Protein 6M9M (pdb70)

CATH classification: 1.10.1240.70 (+1 more: 1.25.40.290)

InterPro domains:
  IPR014825 DNA alkylation repair enzyme [PF08713] (32-184)
  IPR016024 Armadillo-type fold [SSF48371] (29-206)

Organism: Streptococcus mutans (NCBI:txid1309)

Radius of gyration: 18.16 Å; Cα contacts (8 Å, |Δi|>4): 298; chains: 1; bounding box: 57×32×31 Å

Secondary structure (DSSP, 8-state):
-HHHHHHHHHHHHTT--S-SHHHHHHHHHHHHTS-HHHHHHHHHHHHT-S-HHHHHHHHHHHHHHTTSHHHHHHHHHTGGG-S-HHHHHHHHHHHHHHHHHH-TTTTHHHHHHHHT-SSHHHHHHHHHHT-SGGGSTTTTT-HHHHHHHHHTTTT-S-HHHHHHHHHHHHHHHHH-HHHHHHHHHT----SHHHHHHHHHHTTT---

Sequence (207 aa):
SMKQYVARLEKDFSLIEHGFKEEEQRALTDYKSNDGEYIKKLAFLAYQSDVYQVRMYAVFLFGYLSKDKEIILIFMRDEVSKDNNWRVQEVLAKAFDEFCKKIGYKKALPIIDEWLKKSSNLHTRRAATTEGLLRIWTNRPYFKENPNEAIRRIADLKEDVSEYVRKSVGNALRDISKKFPDLVKIELKNWKLESKEINQVYKLASKFIDA

Nearest PDB structures (foldseek):
  4x8q-assembly1_A  TM=1.001E+00  e=5.984E-27  Streptococcus mutans
  3l9t-assembly1_A  TM=1.002E+00  e=5.435E-25  Streptococcus mutans UA159
  4p6z-assembly1_B  TM=5.099E-01  e=1.357E-02  Homo sapiens
  7rwc-assembly1_B  TM=4.935E-01  e=8.472E-02  Mus musculus
  8d9w-assembly1_E  TM=4.123E-01  e=3.638E-02  Homo sapiens

Structure (mmCIF, N/CA/C/O backbone):
data_6M9M
#
_entry.id   6M9M
#
_cell.length_a   60.152
_cell.length_b   63.041
_cell.length_c   65.546
_cell.angle_alpha   90.000
_cell.angle_beta   90.000
_cell.angle_gamma   90.000
#
_symmetry.space_group_name_H-M   'P 21 21 21'
#
loop_
_entity.id
_entity.type
_entity.pdbx_description
1 polymer AlkD2
2 non-polymer 'INOSINIC ACID'
3 non-polymer 'CHLORIDE ION'
4 water water
#
loop_
_atom_site.group_PDB
_atom_site.id
_atom_site.type_symbol
_atom_site.label_atom_id
_atom_site.label_alt_id
_atom_site.label_comp_id
_atom_site.label_asym_id
_atom_site.label_entity_id
_atom_site.label_seq_id
_atom_site.pdbx_PDB_ins_code
_atom_site.Cartn_x
_atom_site.Cartn_y
_atom_site.Cartn_z
_atom_site.occupancy
_atom_site.B_iso_or_equiv
_atom_site.auth_seq_id
_atom_site.auth_comp_id
_atom_site.auth_asym_id
_atom_site.auth_atom_id
_atom_site.pdbx_PDB_model_num
ATOM 1 N N . SER A 1 1 ? -45.160 2.776 20.919 1.00 36.31 0 SER A N 1
ATOM 2 C CA . SER A 1 1 ? -45.001 3.339 19.550 1.00 36.05 0 SER A CA 1
ATOM 3 C C . SER A 1 1 ? -43.583 3.098 19.043 1.00 33.03 0 SER A C 1
ATOM 4 O O . SER A 1 1 ? -43.385 2.568 17.957 1.00 32.35 0 SER A O 1
ATOM 14 N N . MET A 1 2 ? -42.586 3.512 19.829 1.00 31.54 1 MET A N 1
ATOM 15 C CA . MET A 1 2 ? -41.218 3.130 19.514 1.00 30.03 1 MET A CA 1
ATOM 16 C C . MET A 1 2 ? -41.086 1.612 19.501 1.00 28.53 1 MET A C 1
ATOM 17 O O . MET A 1 2 ? -40.467 1.043 18.594 1.00 26.73 1 MET A O 1
ATOM 31 N N . LYS A 1 3 ? -41.704 0.936 20.478 1.00 29.82 2 LYS A N 1
ATOM 32 C CA . LYS A 1 3 ? -41.746 -0.522 20.469 1.00 30.99 2 LYS A CA 1
ATOM 33 C C . LYS A 1 3 ? -42.471 -1.052 19.238 1.00 28.95 2 LYS A C 1
ATOM 34 O O . LYS A 1 3 ? -42.048 -2.048 18.638 1.00 27.90 2 LYS A O 1
ATOM 53 N N . GLN A 1 4 ? -43.585 -0.419 18.865 1.00 28.39 3 GLN A N 1
ATOM 54 C CA . GLN A 1 4 ? -44.296 -0.832 17.662 1.00 27.60 3 GLN A CA 1
ATOM 55 C C . GLN A 1 4 ? -43.411 -0.678 16.434 1.00 24.89 3 GLN A C 1
ATOM 56 O O . GLN A 1 4 ? -43.426 -1.526 15.533 1.00 24.43 3 GLN A O 1
ATOM 70 N N . TYR A 1 5 ? -42.622 0.396 16.382 1.00 22.71 4 TYR A N 1
ATOM 71 C CA . TYR A 1 5 ? -41.786 0.601 15.211 1.00 21.01 4 TYR A CA 1
ATOM 72 C C . TYR A 1 5 ? -40.703 -0.466 15.126 1.00 19.38 4 TYR A C 1
ATOM 73 O O . TYR A 1 5 ? -40.437 -0.994 14.042 1.00 19.44 4 TYR A O 1
ATOM 91 N N . VAL A 1 6 ? -40.077 -0.814 16.259 1.00 19.11 5 VAL A N 1
ATOM 92 C CA . VAL A 1 6 ? -39.102 -1.903 16.258 1.00 18.88 5 VAL A CA 1
ATOM 93 C C . VAL A 1 6 ? -39.753 -3.195 15.788 1.00 18.26 5 VAL A C 1
ATOM 94 O O . VAL A 1 6 ? -39.144 -3.970 15.043 1.00 18.33 5 VAL A O 1
ATOM 107 N N . ALA A 1 7 ? -41.003 -3.444 16.197 1.00 19.74 6 ALA A N 1
ATOM 108 C CA . ALA A 1 7 ? -41.707 -4.640 15.740 1.00 19.95 6 ALA A CA 1
ATOM 109 C C . ALA A 1 7 ? -41.917 -4.617 14.226 1.00 20.58 6 ALA A C 1
ATOM 110 O O . ALA A 1 7 ? -41.791 -5.654 13.561 1.00 20.51 6 ALA A O 1
ATOM 117 N N . ARG A 1 8 ? -42.203 -3.445 13.654 1.00 22.18 7 ARG A N 1
ATOM 118 C CA . ARG A 1 8 ? -42.332 -3.358 12.203 1.00 24.79 7 ARG A CA 1
ATOM 119 C C . ARG A 1 8 ? -41.002 -3.622 11.505 1.00 21.02 7 ARG A C 1
ATOM 120 O O . ARG A 1 8 ? -40.963 -4.309 10.479 1.00 20.63 7 ARG A O 1
ATOM 141 N N . LEU A 1 9 ? -39.899 -3.073 12.034 1.00 18.33 8 LEU A N 1
ATOM 142 C CA . LEU A 1 9 ? -38.584 -3.351 11.465 1.00 17.39 8 LEU A CA 1
ATOM 143 C C . LEU A 1 9 ? -38.280 -4.844 11.490 1.00 17.06 8 LEU A C 1
ATOM 144 O O . LEU A 1 9 ? -37.698 -5.385 10.546 1.00 16.75 8 LEU A O 1
ATOM 160 N N . GLU A 1 10 ? -38.647 -5.526 12.576 1.00 17.16 9 GLU A N 1
ATOM 161 C CA . GLU A 1 10 ? -38.408 -6.959 12.661 1.00 17.71 9 GLU A CA 1
ATOM 162 C C . GLU A 1 10 ? -39.169 -7.698 11.570 1.00 18.47 9 GLU A C 1
ATOM 163 O O . GLU A 1 10 ? -38.617 -8.583 10.907 1.00 19.08 9 GLU A O 1
ATOM 175 N N . LYS A 1 11 ? -40.430 -7.329 11.346 1.00 19.98 10 LYS A N 1
ATOM 176 C CA . LYS A 1 11 ? -41.195 -7.954 10.273 1.00 22.10 10 LYS A CA 1
ATOM 177 C C . LYS A 1 11 ? -40.579 -7.650 8.915 1.00 21.82 10 LYS A C 1
ATOM 178 O O . LYS A 1 11 ? -40.469 -8.536 8.058 1.00 22.71 10 LYS A O 1
ATOM 197 N N . ASP A 1 12 ? -40.165 -6.401 8.701 1.00 21.07 11 ASP A N 1
ATOM 198 C CA . ASP A 1 12 ? -39.643 -6.003 7.399 1.00 22.01 11 ASP A CA 1
ATOM 199 C C . ASP A 1 12 ? -38.308 -6.688 7.081 1.00 21.52 11 ASP A C 1
ATOM 200 O O . ASP A 1 12 ? -38.036 -7.008 5.917 1.00 22.53 11 ASP A O 1
ATOM 209 N N . PHE A 1 13 ? -37.447 -6.907 8.086 1.00 19.27 12 PHE A N 1
ATOM 210 C CA . PHE A 1 13 ? -36.066 -7.279 7.821 1.00 19.21 12 PHE A CA 1
ATOM 211 C C . PHE A 1 13 ? -35.692 -8.725 8.144 1.00 18.16 12 PHE A C 1
ATOM 212 O O . PHE A 1 13 ? -34.612 -9.169 7.730 1.00 17.90 12 PHE A O 1
ATOM 229 N N . SER A 1 14 ? -36.504 -9.462 8.896 0.86 17.44 13 SER A N 1
ATOM 230 C CA . SER A 1 14 ? -36.004 -10.713 9.465 0.86 18.86 13 SER A CA 1
ATOM 231 C C . SER A 1 14 ? -35.770 -11.813 8.433 0.86 21.61 13 SER A C 1
ATOM 232 O O . SER A 1 14 ? -35.094 -12.803 8.750 0.86 21.85 13 SER A O 1
ATOM 240 N N . LEU A 1 15 ? -36.316 -11.688 7.227 1.00 23.58 14 LEU A N 1
ATOM 241 C CA . LEU A 1 15 ? -36.148 -12.709 6.197 1.00 25.60 14 LEU A CA 1
ATOM 242 C C . LEU A 1 15 ? -35.057 -12.370 5.183 1.00 24.63 14 LEU A C 1
ATOM 243 O O . LEU A 1 15 ? -34.786 -13.182 4.291 1.00 25.64 14 LEU A O 1
ATOM 259 N N . ILE A 1 16 ? -34.421 -11.203 5.300 1.00 22.10 15 ILE A N 1
ATOM 260 C CA . ILE A 1 16 ? -33.344 -10.832 4.387 1.00 20.85 15 ILE A CA 1
ATOM 261 C C . ILE A 1 16 ? -32.126 -11.685 4.713 1.00 21.13 15 ILE A C 1
ATOM 262 O O . ILE A 1 16 ? -31.637 -11.681 5.848 1.00 21.92 15 ILE A O 1
ATOM 278 N N . GLU A 1 17 ? -31.610 -12.393 3.715 1.00 19.41 16 GLU A N 1
ATOM 279 C CA . GLU A 1 17 ? -30.514 -13.327 3.919 1.00 19.25 16 GLU A CA 1
ATOM 280 C C . GLU A 1 17 ? -29.179 -12.807 3.424 1.00 19.08 16 GLU A C 1
ATOM 281 O O . GLU A 1 17 ? -28.148 -13.401 3.772 1.00 19.82 16 GLU A O 1
ATOM 293 N N . HIS A 1 18 ? -29.163 -11.717 2.648 1.00 18.20 17 HIS A N 1
ATOM 294 C CA . HIS A 1 18 ? -27.932 -11.188 2.068 1.00 18.86 17 HIS A CA 1
ATOM 295 C C . HIS A 1 18 ? -28.019 -9.676 1.964 1.00 19.38 17 HIS A C 1
ATOM 296 O O . HIS A 1 18 ? -29.103 -9.106 1.867 1.00 20.65 17 HIS A O 1
ATOM 318 N N . GLY A 1 19 ? -26.863 -9.036 1.998 1.00 17.85 18 GLY A N 1
ATOM 319 C CA . GLY A 1 19 ? -26.786 -7.607 1.779 1.00 16.56 18 GLY A CA 1
ATOM 320 C C . GLY A 1 19 ? -27.022 -6.790 3.035 1.00 16.46 18 GLY A C 1
ATOM 321 O O . GLY A 1 19 ? -27.321 -7.297 4.121 1.00 18.02 18 GLY A O 1
ATOM 325 N N . PHE A 1 20 ? -26.894 -5.477 2.870 1.00 14.94 19 PHE A N 1
ATOM 326 C CA . PHE A 1 20 ? -27.099 -4.538 3.962 1.00 15.93 19 PHE A CA 1
ATOM 327 C C . PHE A 1 20 ? -27.766 -3.245 3.509 1.00 16.76 19 PHE A C 1
ATOM 328 O O . PHE A 1 20 ? -28.048 -2.397 4.352 1.00 16.36 19 PHE A O 1
ATOM 345 N N . LYS A 1 21 ? -28.019 -3.057 2.221 1.00 19.49 20 LYS A N 1
ATOM 346 C CA . LYS A 1 21 ? -28.477 -1.746 1.770 1.00 22.53 20 LYS A CA 1
ATOM 347 C C . LYS A 1 21 ? -29.883 -1.407 2.253 1.00 21.05 20 LYS A C 1
ATOM 348 O O . LYS A 1 21 ? -30.176 -0.230 2.476 1.00 20.21 20 LYS A O 1
ATOM 367 N N . GLU A 1 22 ? -30.761 -2.396 2.440 1.00 20.86 21 GLU A N 1
ATOM 368 C CA . GLU A 1 22 ? -32.108 -2.070 2.903 1.00 21.00 21 GLU A CA 1
ATOM 369 C C . GLU A 1 22 ? -32.078 -1.513 4.322 1.00 18.51 21 GLU A C 1
ATOM 370 O O . GLU A 1 22 ? -32.735 -0.507 4.623 1.00 18.53 21 GLU A O 1
ATOM 382 N N . GLU A 1 23 ? -31.305 -2.139 5.206 1.00 16.13 22 GLU A N 1
ATOM 383 C CA . GLU A 1 23 ? -31.192 -1.647 6.571 1.00 15.46 22 GLU A CA 1
ATOM 384 C C . GLU A 1 23 ? -30.522 -0.279 6.602 1.00 15.15 22 GLU A C 1
ATOM 385 O O . GLU A 1 23 ? -30.957 0.616 7.337 1.00 14.95 22 GLU A O 1
ATOM 397 N N . GLU A 1 24 ? -29.469 -0.103 5.807 1.00 14.84 23 GLU A N 1
ATOM 398 C CA . GLU A 1 24 ? -28.770 1.170 5.738 1.00 15.81 23 GLU A CA 1
ATOM 399 C C . GLU A 1 24 ? -29.697 2.288 5.291 1.00 17.35 23 GLU A C 1
ATOM 400 O O . GLU A 1 24 ? -29.720 3.365 5.893 1.00 16.84 23 GLU A O 1
ATOM 412 N N . GLN A 1 25 ? -30.455 2.067 4.215 1.00 17.94 24 GLN A N 1
ATOM 413 C CA . GLN A 1 25 ? -31.306 3.138 3.709 1.00 20.65 24 GLN A CA 1
ATOM 414 C C . GLN A 1 25 ? -32.407 3.496 4.701 1.00 18.44 24 GLN A C 1
ATOM 415 O O . GLN A 1 25 ? -32.730 4.675 4.871 1.00 18.31 24 GLN A O 1
ATOM 429 N N . ARG A 1 26 ? -32.984 2.503 5.381 1.00 16.64 25 ARG A N 1
ATOM 430 C CA . ARG A 1 26 ? -33.995 2.815 6.388 1.00 17.02 25 ARG A CA 1
ATOM 431 C C . ARG A 1 26 ? -33.391 3.626 7.530 1.00 16.30 25 ARG A C 1
ATOM 432 O O . ARG A 1 26 ? -33.989 4.605 7.989 1.00 16.02 25 ARG A O 1
ATOM 453 N N . ALA A 1 27 ? -32.202 3.240 8.003 1.00 14.69 26 ALA A N 1
ATOM 454 C CA . ALA A 1 27 ? -31.542 4.001 9.054 1.00 13.61 26 ALA A CA 1
ATOM 455 C C . ALA A 1 27 ? -31.256 5.433 8.610 1.00 14.74 26 ALA A C 1
ATOM 456 O O . ALA A 1 27 ? -31.473 6.385 9.375 1.00 14.97 26 ALA A O 1
ATOM 463 N N . LEU A 1 28 ? -30.752 5.617 7.387 1.00 14.79 27 LEU A N 1
ATOM 464 C CA . LEU A 1 28 ? -30.458 6.966 6.913 1.00 16.03 27 LEU A CA 1
ATOM 465 C C . LEU A 1 28 ? -31.718 7.822 6.892 1.00 16.59 27 LEU A C 1
ATOM 466 O O . LEU A 1 28 ? -31.703 8.972 7.339 1.00 17.65 27 LEU A O 1
ATOM 482 N N . THR A 1 29 ? -32.818 7.283 6.354 1.00 17.35 28 THR A N 1
ATOM 483 C CA . THR A 1 29 ? -34.081 8.011 6.324 1.00 18.76 28 THR A CA 1
ATOM 484 C C . THR A 1 29 ? -34.528 8.403 7.723 1.00 18.85 28 THR A C 1
ATOM 485 O O . THR A 1 29 ? -34.917 9.551 7.967 1.00 18.65 28 THR A O 1
ATOM 496 N N . ASP A 1 30 ? -34.484 7.457 8.657 1.00 17.60 29 ASP A N 1
ATOM 497 C CA . ASP A 1 30 ? -34.980 7.737 10.002 1.00 17.20 29 ASP A CA 1
ATOM 498 C C . ASP A 1 30 ? -34.081 8.729 10.731 1.00 17.42 29 ASP A C 1
ATOM 499 O O . ASP A 1 30 ? -34.571 9.597 11.458 1.00 18.10 29 ASP A O 1
ATOM 508 N N . TYR A 1 31 ? -32.768 8.635 10.527 1.00 16.51 30 TYR A N 1
ATOM 509 C CA . TYR A 1 31 ? -31.848 9.603 11.105 1.00 16.22 30 TYR A CA 1
ATOM 510 C C . TYR A 1 31 ? -32.130 11.016 10.606 1.00 18.35 30 TYR A C 1
ATOM 511 O O . TYR A 1 31 ? -32.084 11.979 11.380 1.00 18.01 30 TYR A O 1
ATOM 529 N N . LYS A 1 32 ? -32.438 11.167 9.320 1.00 20.32 31 LYS A N 1
ATOM 530 C CA . LYS A 1 32 ? -32.588 12.501 8.755 1.00 24.99 31 LYS A CA 1
ATOM 531 C C . LYS A 1 32 ? -33.901 13.159 9.139 1.00 26.66 31 LYS A C 1
ATOM 532 O O . LYS A 1 32 ? -33.989 14.393 9.108 1.00 27.48 31 LYS A O 1
ATOM 551 N N . SER A 1 33 ? -34.916 12.382 9.502 1.00 27.23 32 SER A N 1
ATOM 552 C CA . SER A 1 33 ? -36.264 12.911 9.650 1.00 29.33 32 SER A CA 1
ATOM 553 C C . SER A 1 33 ? -36.700 13.072 11.099 1.00 26.99 32 SER A C 1
ATOM 554 O O . SER A 1 33 ? -37.864 13.400 11.349 1.00 27.83 32 SER A O 1
ATOM 562 N N . ASN A 1 34 ? -35.809 12.861 12.057 1.00 24.29 33 ASN A N 1
ATOM 563 C CA . ASN A 1 34 ? -36.178 12.974 13.455 1.00 21.56 33 ASN A CA 1
ATOM 564 C C . ASN A 1 34 ? -35.033 13.588 14.244 1.00 18.61 33 ASN A C 1
ATOM 565 O O . ASN A 1 34 ? -33.866 13.505 13.853 1.00 18.64 33 ASN A O 1
ATOM 576 N N . ASP A 1 35 ? -35.383 14.189 15.383 1.00 17.07 34 ASP A N 1
ATOM 577 C CA . ASP A 1 35 ? -34.372 14.728 16.285 1.00 16.45 34 ASP A CA 1
ATOM 578 C C . ASP A 1 35 ? -33.453 13.641 16.825 1.00 15.98 34 ASP A C 1
ATOM 579 O O . ASP A 1 35 ? -33.895 12.535 17.141 1.00 16.55 34 ASP A O 1
ATOM 588 N N . GLY A 1 36 ? -32.170 13.993 16.970 1.00 15.21 35 GLY A N 1
ATOM 589 C CA . GLY A 1 36 ? -31.164 13.035 17.379 1.00 16.02 35 GLY A CA 1
ATOM 590 C C . GLY A 1 36 ? -31.385 12.425 18.749 1.00 16.36 35 GLY A C 1
ATOM 591 O O . GLY A 1 36 ? -31.026 11.268 18.974 1.00 16.67 35 GLY A O 1
ATOM 595 N N . GLU A 1 37 ? -31.939 13.186 19.700 0.91 16.24 36 GLU A N 1
ATOM 596 C CA . GLU A 1 37 ? -32.120 12.609 21.028 0.91 17.07 36 GLU A CA 1
ATOM 597 C C . GLU A 1 37 ? -33.184 11.512 21.010 0.91 17.04 36 GLU A C 1
ATOM 598 O O . GLU A 1 37 ? -33.042 10.507 21.709 0.91 18.27 36 GLU A O 1
ATOM 610 N N . TYR A 1 38 ? -34.217 11.659 20.178 1.00 17.23 37 TYR A N 1
ATOM 611 C CA . TYR A 1 38 ? -35.189 10.588 19.969 1.00 18.03 37 TYR A CA 1
ATOM 612 C C . TYR A 1 38 ? -34.552 9.392 19.256 1.00 16.52 37 TYR A C 1
ATOM 613 O O . TYR A 1 38 ? -34.741 8.237 19.659 1.00 17.19 37 TYR A O 1
ATOM 631 N N . ILE A 1 39 ? -33.791 9.643 18.188 1.00 15.49 38 ILE A N 1
ATOM 632 C CA . ILE A 1 39 ? -33.194 8.550 17.424 1.00 15.01 38 ILE A CA 1
ATOM 633 C C . ILE A 1 39 ? -32.181 7.769 18.254 1.00 13.92 38 ILE A C 1
ATOM 634 O O . ILE A 1 39 ? -32.006 6.567 18.030 1.00 13.08 38 ILE A O 1
ATOM 650 N N . LYS A 1 40 ? -31.497 8.415 19.209 1.00 13.92 39 LYS A N 1
ATOM 651 C CA . LYS A 1 40 ? -30.618 7.669 20.109 1.00 13.24 39 LYS A CA 1
ATOM 652 C C . LYS A 1 40 ? -31.399 6.617 20.888 1.00 13.58 39 LYS A C 1
ATOM 653 O O . LYS A 1 40 ? -30.954 5.472 21.022 1.00 13.51 39 LYS A O 1
ATOM 672 N N . LYS A 1 41 ? -32.566 6.997 21.420 1.00 14.01 40 LYS A N 1
ATOM 673 C CA . LYS A 1 41 ? -33.391 6.050 22.163 1.00 13.91 40 LYS A CA 1
ATOM 674 C C . LYS A 1 41 ? -33.846 4.913 21.255 1.00 14.65 40 LYS A C 1
ATOM 675 O O . LYS A 1 41 ? -33.812 3.738 21.645 1.00 15.33 40 LYS A O 1
ATOM 694 N N . LEU A 1 42 ? -34.247 5.244 20.026 1.00 14.21 41 LEU A N 1
ATOM 695 C CA . LEU A 1 42 ? -34.641 4.215 19.071 1.00 13.26 41 LEU A CA 1
ATOM 696 C C . LEU A 1 42 ? -33.486 3.271 18.750 1.00 13.22 41 LEU A C 1
ATOM 697 O O . LEU A 1 42 ? -33.680 2.052 18.669 1.00 13.91 41 LEU A O 1
ATOM 713 N N . ALA A 1 43 ? -32.281 3.808 18.548 1.00 11.88 42 ALA A N 1
ATOM 714 C CA . ALA A 1 43 ? -31.142 2.965 18.221 1.00 11.32 42 ALA A CA 1
ATOM 715 C C . ALA A 1 43 ? -30.848 1.969 19.340 1.00 10.93 42 ALA A C 1
ATOM 716 O O . ALA A 1 43 ? -30.593 0.789 19.080 1.00 11.18 42 ALA A O 1
ATOM 723 N N . PHE A 1 44 ? -30.843 2.427 20.597 1.00 11.42 43 PHE A N 1
ATOM 724 C CA . PHE A 1 44 ? -30.586 1.499 21.694 1.00 11.87 43 PHE A CA 1
ATOM 725 C C . PHE A 1 44 ? -31.673 0.437 21.789 1.00 12.27 43 PHE A C 1
ATOM 726 O O . PHE A 1 44 ? -31.382 -0.735 22.057 1.00 12.85 43 PHE A O 1
ATOM 743 N N . LEU A 1 45 ? -32.933 0.822 21.576 1.00 13.16 44 LEU A N 1
ATOM 744 C CA . LEU A 1 45 ? -34.002 -0.169 21.641 1.00 15.08 44 LEU A CA 1
ATOM 745 C C . LEU A 1 45 ? -33.883 -1.170 20.501 1.00 14.53 44 LEU A C 1
ATOM 746 O O . LEU A 1 45 ? -34.023 -2.381 20.710 1.00 15.27 44 LEU A O 1
ATOM 762 N N . ALA A 1 46 ? -33.596 -0.691 19.293 1.00 13.91 45 ALA A N 1
ATOM 763 C CA . ALA A 1 46 ? -33.454 -1.596 18.160 1.00 12.77 45 ALA A CA 1
ATOM 764 C C . ALA A 1 46 ? -32.264 -2.537 18.341 1.00 11.99 45 ALA A C 1
ATOM 765 O O . ALA A 1 46 ? -32.317 -3.697 17.918 1.00 12.63 45 ALA A O 1
ATOM 772 N N . TYR A 1 47 ? -31.177 -2.057 18.954 1.00 10.76 46 TYR A N 1
ATOM 773 C CA . TYR A 1 47 ? -29.992 -2.889 19.131 1.00 10.49 46 TYR A CA 1
ATOM 774 C C . TYR A 1 47 ? -30.255 -4.051 20.085 1.00 11.21 46 TYR A C 1
ATOM 775 O O . TYR A 1 47 ? -29.537 -5.053 20.034 1.00 11.76 46 TYR A O 1
ATOM 793 N N . GLN A 1 48 ? -31.291 -3.970 20.912 0.89 11.45 47 GLN A N 1
ATOM 794 C CA . GLN A 1 48 ? -31.640 -5.100 21.755 0.89 12.27 47 GLN A CA 1
ATOM 795 C C . GLN A 1 48 ? -32.442 -6.177 21.041 0.89 12.90 47 GLN A C 1
ATOM 796 O O . GLN A 1 48 ? -32.685 -7.236 21.629 0.89 14.13 47 GLN A O 1
ATOM 810 N N . SER A 1 49 ? -32.834 -5.957 19.797 1.00 13.55 48 SER A N 1
ATOM 811 C CA . SER A 1 49 ? -33.624 -6.945 19.083 1.00 13.23 48 SER A CA 1
ATOM 812 C C . SER A 1 49 ? -32.871 -8.260 18.946 1.00 13.89 48 SER A C 1
ATOM 813 O O . SER A 1 49 ? -31.656 -8.287 18.736 1.00 14.27 48 SER A O 1
ATOM 821 N N . ASP A 1 50 ? -33.609 -9.363 19.034 1.00 14.82 49 ASP A N 1
ATOM 822 C CA . ASP A 1 50 ? -33.069 -10.675 18.698 1.00 15.87 49 ASP A CA 1
ATOM 823 C C . ASP A 1 50 ? -33.100 -10.949 17.193 1.00 15.08 49 ASP A C 1
ATOM 824 O O . ASP A 1 50 ? -32.732 -12.048 16.770 1.00 16.56 49 ASP A O 1
ATOM 833 N N . VAL A 1 51 ? -33.477 -9.960 16.391 1.00 13.98 50 VAL A N 1
ATOM 834 C CA . VAL A 1 51 ? -33.422 -10.046 14.934 1.00 14.17 50 VAL A CA 1
ATOM 835 C C . VAL A 1 51 ? -32.153 -9.330 14.495 1.00 12.64 50 VAL A C 1
ATOM 836 O O . VAL A 1 51 ? -32.056 -8.102 14.606 1.00 12.53 50 VAL A O 1
ATOM 849 N N . TYR A 1 52 ? -31.160 -10.077 14.001 1.00 12.54 51 TYR A N 1
ATOM 850 C CA . TYR A 1 52 ? -29.851 -9.457 13.764 1.00 12.17 51 TYR A CA 1
ATOM 851 C C . TYR A 1 52 ? -29.930 -8.357 12.704 1.00 11.22 51 TYR A C 1
ATOM 852 O O . TYR A 1 52 ? -29.169 -7.388 12.755 1.00 11.27 51 TYR A O 1
ATOM 870 N N . GLN A 1 53 ? -30.859 -8.470 11.751 1.00 11.54 52 GLN A N 1
ATOM 871 C CA . GLN A 1 53 ? -31.008 -7.432 10.743 1.00 12.47 52 GLN A CA 1
ATOM 872 C C . GLN A 1 53 ? -31.469 -6.110 11.349 1.00 12.09 52 GLN A C 1
ATOM 873 O O . GLN A 1 53 ? -31.097 -5.042 10.854 1.00 12.40 52 GLN A O 1
ATOM 887 N N . VAL A 1 54 ? -32.273 -6.156 12.416 1.00 11.89 53 VAL A N 1
ATOM 888 C CA . VAL A 1 54 ? -32.658 -4.936 13.123 1.00 12.11 53 VAL A CA 1
ATOM 889 C C . VAL A 1 54 ? -31.475 -4.376 13.909 1.00 11.45 53 VAL A C 1
ATOM 890 O O . VAL A 1 54 ? -31.296 -3.157 13.992 1.00 11.03 53 VAL A O 1
ATOM 903 N N . ARG A 1 55 ? -30.617 -5.251 14.448 1.00 10.78 54 ARG A N 1
ATOM 904 C CA . ARG A 1 55 ? -29.387 -4.757 15.053 1.00 9.78 54 ARG A CA 1
ATOM 905 C C . ARG A 1 55 ? -28.478 -4.102 14.017 1.00 9.92 54 ARG A C 1
ATOM 906 O O . ARG A 1 55 ? -27.813 -3.111 14.324 1.00 9.58 54 ARG A O 1
ATOM 927 N N . MET A 1 56 ? -28.443 -4.628 12.787 1.00 9.88 55 MET A N 1
ATOM 928 C CA . MET A 1 56 ? -27.703 -3.961 11.715 1.00 9.74 55 MET A CA 1
ATOM 929 C C . MET A 1 56 ? -28.210 -2.541 11.502 1.00 9.93 55 MET A C 1
ATOM 930 O O . MET A 1 56 ? -27.424 -1.591 11.450 1.00 10.14 55 MET A O 1
ATOM 944 N N . TYR A 1 57 ? -29.528 -2.389 11.366 1.00 10.19 56 TYR A N 1
ATOM 945 C CA . TYR A 1 57 ? -30.161 -1.071 11.279 1.00 10.28 56 TYR A CA 1
ATOM 946 C C . TYR A 1 57 ? -29.715 -0.170 12.428 1.00 10.08 56 TYR A C 1
ATOM 947 O O . TYR A 1 57 ? -29.348 0.993 12.224 1.00 10.16 56 TYR A O 1
ATOM 965 N N . ALA A 1 58 ? -29.738 -0.703 13.652 1.00 9.63 57 ALA A N 1
ATOM 966 C CA . ALA A 1 58 ? -29.372 0.083 14.824 1.00 10.06 57 ALA A CA 1
ATOM 967 C C . ALA A 1 58 ? -27.9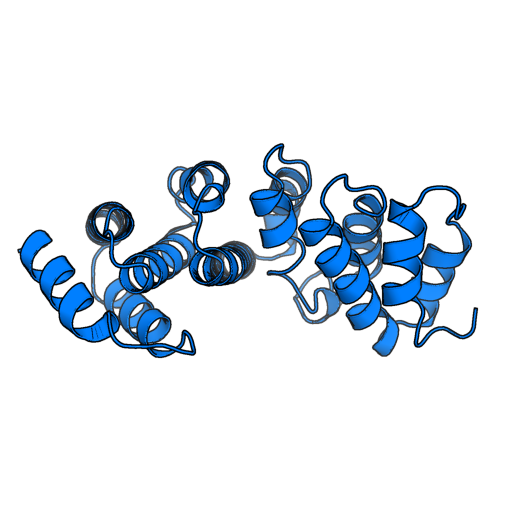26 0.549 14.762 1.00 9.36 57 ALA A C 1
ATOM 968 O O . ALA A 1 58 ? -27.613 1.670 15.187 1.00 9.72 57 ALA A O 1
ATOM 975 N N . VAL A 1 59 ? -27.026 -0.314 14.285 1.00 9.01 58 VAL A N 1
ATOM 976 C CA . VAL A 1 59 ? -25.613 0.049 14.204 1.00 9.04 58 VAL A CA 1
ATOM 977 C C . VAL A 1 59 ? -25.379 1.101 13.128 1.00 8.65 58 VAL A C 1
ATOM 978 O O . VAL A 1 59 ? -24.540 1.993 13.304 1.00 9.06 58 VAL A O 1
ATOM 991 N N . PHE A 1 60 ? -26.114 1.042 12.011 1.00 9.39 59 PHE A N 1
ATOM 992 C CA . PHE A 1 60 ? -26.055 2.162 11.074 1.00 9.58 59 PHE A CA 1
ATOM 993 C C . PHE A 1 60 ? -26.478 3.461 11.766 1.00 10.19 59 PHE A C 1
ATOM 994 O O . PHE A 1 60 ? -25.853 4.511 11.575 1.00 9.56 59 PHE A O 1
ATOM 1011 N N . LEU A 1 61 ? -27.562 3.422 12.553 1.00 10.64 60 LEU A N 1
ATOM 1012 C CA . LEU A 1 61 ? -27.962 4.610 13.307 1.00 10.68 60 LEU A CA 1
ATOM 1013 C C . LEU A 1 61 ? -26.856 5.092 14.241 1.00 9.80 60 LEU A C 1
ATOM 1014 O O . LEU A 1 61 ? -26.570 6.290 14.312 1.00 10.37 60 LEU A O 1
ATOM 1030 N N . PHE A 1 62 ? -26.221 4.171 14.974 1.00 9.77 61 PHE A N 1
ATOM 1031 C CA . PHE A 1 62 ? -25.126 4.567 15.846 1.00 8.97 61 PHE A CA 1
ATOM 1032 C C . PHE A 1 62 ? -24.054 5.313 15.048 1.00 9.02 61 PHE A C 1
ATOM 1033 O O . PHE A 1 62 ? -23.536 6.337 15.493 1.00 10.42 61 PHE A O 1
ATOM 1050 N N . GLY A 1 63 ? -23.694 4.795 13.865 1.00 9.00 62 GLY A N 1
ATOM 1051 C CA . GLY A 1 63 ? -22.742 5.496 13.024 1.00 10.05 62 GLY A CA 1
ATOM 1052 C C . GLY A 1 63 ? -23.147 6.925 12.726 1.00 9.53 62 GLY A C 1
ATOM 1053 O O . GLY A 1 63 ? -22.340 7.858 12.823 1.00 9.98 62 GLY A O 1
ATOM 1057 N N . TYR A 1 64 ? -24.414 7.126 12.345 0.97 9.87 63 TYR A N 1
ATOM 1058 C CA . TYR A 1 64 ? -24.875 8.480 12.051 0.97 11.01 63 TYR A CA 1
ATOM 1059 C C . TYR A 1 64 ? -24.878 9.374 13.291 0.97 11.13 63 TYR A C 1
ATOM 1060 O O . TYR A 1 64 ? -24.737 10.596 13.171 0.97 12.15 63 TYR A O 1
ATOM 1078 N N . LEU A 1 65 ? -25.058 8.785 14.471 1.00 10.90 64 LEU A N 1
ATOM 1079 C CA . LEU A 1 65 ? -25.175 9.484 15.744 1.00 10.86 64 LEU A CA 1
ATOM 1080 C C . LEU A 1 65 ? -23.852 9.615 16.489 1.00 10.24 64 LEU A C 1
ATOM 1081 O O . LEU A 1 65 ? -23.828 10.170 17.601 1.00 11.28 64 LEU A O 1
ATOM 1097 N N . SER A 1 66 ? -22.757 9.149 15.896 1.00 10.29 65 SER A N 1
ATOM 1098 C CA . SER A 1 66 ? -21.519 8.905 16.620 1.00 10.64 65 SER A CA 1
ATOM 1099 C C . SER A 1 66 ? -20.745 10.158 17.007 1.00 11.78 65 SER A C 1
ATOM 1100 O O . SER A 1 66 ? -19.729 10.011 17.699 1.00 11.58 65 SER A O 1
ATOM 1108 N N . LYS A 1 67 ? -21.191 11.361 16.649 1.00 11.44 66 LYS A N 1
ATOM 1109 C CA . LYS A 1 67 ? -20.631 12.565 17.263 1.00 12.54 66 LYS A CA 1
ATOM 1110 C C . LYS A 1 67 ? -20.838 12.563 18.774 1.00 12.35 66 LYS A C 1
ATOM 1111 O O . LYS A 1 67 ? -20.036 13.142 19.522 1.00 14.29 66 LYS A O 1
ATOM 1130 N N . ASP A 1 68 ? -21.888 11.900 19.250 1.00 11.31 67 ASP A N 1
ATOM 1131 C CA . ASP A 1 68 ? -22.129 11.733 20.683 1.00 10.53 67 ASP A CA 1
ATOM 1132 C C . ASP A 1 68 ? -21.172 10.663 21.204 1.00 11.12 67 ASP A C 1
ATOM 1133 O O . ASP A 1 68 ? -21.251 9.498 20.813 1.00 10.75 67 ASP A O 1
ATOM 1142 N N . LYS A 1 69 ? -20.255 11.068 22.077 1.00 10.96 68 LYS A N 1
ATOM 1143 C CA . LYS A 1 69 ? -19.234 10.166 22.584 1.00 12.48 68 LYS A CA 1
ATOM 1144 C C . LYS A 1 69 ? -19.826 8.942 23.275 1.00 10.99 68 LYS A C 1
ATOM 1145 O O . LYS A 1 69 ? -19.210 7.873 23.253 1.00 11.08 68 LYS A O 1
ATOM 1171 N N . GLU A 1 70 ? -21.007 9.061 23.896 1.00 10.26 69 GLU A N 1
ATOM 1172 C CA . GLU A 1 70 ? -21.605 7.879 24.510 1.00 10.27 69 GLU A CA 1
ATOM 1173 C C . GLU A 1 70 ? -22.024 6.847 23.475 1.00 10.00 69 GLU A C 1
ATOM 1174 O O . GLU A 1 70 ? -21.938 5.638 23.735 1.00 10.34 69 GLU A O 1
ATOM 1186 N N . ILE A 1 71 ? -22.466 7.293 22.302 1.00 9.35 70 ILE A N 1
ATOM 1187 C CA A ILE A 1 71 ? -22.780 6.364 21.224 0.61 8.94 70 ILE A CA 1
ATOM 1188 C CA B ILE A 1 71 ? -22.781 6.352 21.236 0.39 8.94 70 ILE A CA 1
ATOM 1189 C C . ILE A 1 71 ? -21.504 5.710 20.709 1.00 8.51 70 ILE A C 1
ATOM 1190 O O . ILE A 1 71 ? -21.452 4.492 20.487 1.00 8.78 70 ILE A O 1
ATOM 1221 N N . LEU A 1 72 ? -20.459 6.516 20.490 1.00 8.23 71 LEU A N 1
ATOM 1222 C CA . LEU A 1 72 ? -19.204 5.966 19.983 1.00 8.77 71 LEU A CA 1
ATOM 1223 C C . LEU A 1 72 ? -18.599 4.945 20.950 1.00 8.48 71 LEU A C 1
ATOM 1224 O O . LEU A 1 72 ? -18.097 3.904 20.517 1.00 9.21 71 LEU A O 1
ATOM 1240 N N . ILE A 1 73 ? -18.649 5.218 22.265 1.00 8.52 72 ILE A N 1
ATOM 1241 C CA . ILE A 1 73 ? -18.165 4.251 23.252 1.00 8.72 72 ILE A CA 1
ATOM 1242 C C . ILE A 1 73 ? -18.994 2.972 23.203 1.00 7.54 72 ILE A C 1
ATOM 1243 O O . ILE A 1 73 ? -18.456 1.866 23.309 1.00 8.65 72 ILE A O 1
ATOM 1259 N N . PHE A 1 74 ? -20.315 3.091 23.068 1.00 8.31 73 PHE A N 1
ATOM 1260 C CA . PHE A 1 74 ? -21.147 1.891 22.974 1.00 8.34 73 PHE A CA 1
ATOM 1261 C C . PHE A 1 74 ? -20.787 1.060 21.741 1.00 8.14 73 PHE A C 1
ATOM 1262 O O . PHE A 1 74 ? -20.724 -0.175 21.810 1.00 8.05 73 PHE A O 1
ATOM 1279 N N . MET A 1 75 ? -20.510 1.720 20.612 1.00 7.86 74 MET A N 1
ATOM 1280 C CA . MET A 1 75 ? -20.018 1.010 19.436 1.00 7.52 74 MET A CA 1
ATOM 1281 C C . MET A 1 75 ? -18.709 0.287 19.739 1.00 8.16 74 MET A C 1
ATOM 1282 O O . MET A 1 75 ? -18.541 -0.901 19.425 1.00 8.91 74 MET A O 1
ATOM 1296 N N . ARG A 1 76 ? -17.762 1.008 20.337 1.00 8.28 75 ARG A N 1
ATOM 1297 C CA . ARG A 1 76 ? -16.422 0.484 20.589 1.00 8.37 75 ARG A CA 1
ATOM 1298 C C . ARG A 1 76 ? -16.453 -0.720 21.511 1.00 8.50 75 ARG A C 1
ATOM 1299 O O . ARG A 1 76 ? -15.756 -1.710 21.275 1.00 9.33 75 ARG A O 1
ATOM 1320 N N . ASP A 1 77 ? -17.252 -0.649 22.574 1.00 8.53 76 ASP A N 1
ATOM 1321 C CA . ASP A 1 77 ? -17.147 -1.607 23.658 1.00 8.83 76 ASP A CA 1
ATOM 1322 C C . ASP A 1 77 ? -18.292 -2.604 23.740 1.00 8.37 76 ASP A C 1
ATOM 1323 O O . ASP A 1 77 ? -18.112 -3.659 24.343 1.00 9.92 76 ASP A O 1
ATOM 1332 N N . GLU A 1 78 ? -19.472 -2.282 23.215 1.00 8.21 77 GLU A N 1
ATOM 1333 C CA . GLU A 1 78 ? -20.630 -3.155 23.320 1.00 8.17 77 GLU A CA 1
ATOM 1334 C C . GLU A 1 78 ? -21.041 -3.773 21.992 1.00 8.15 77 GLU A C 1
ATOM 1335 O O . GLU A 1 78 ? -21.217 -4.983 21.929 1.00 9.12 77 GLU A O 1
ATOM 1347 N N . VAL A 1 79 ? -21.166 -2.984 20.918 1.00 8.22 78 VAL A N 1
ATOM 1348 C CA . VAL A 1 79 ? -21.499 -3.579 19.624 1.00 8.86 78 VAL A CA 1
ATOM 1349 C C . VAL A 1 79 ? -20.412 -4.571 19.220 1.00 8.91 78 VAL A C 1
ATOM 1350 O O . VAL A 1 79 ? -20.688 -5.581 18.555 1.00 9.61 78 VAL A O 1
ATOM 1363 N N . SER A 1 80 ? -19.158 -4.289 19.589 1.00 8.17 79 SER A N 1
ATOM 1364 C CA . SER A 1 80 ? -18.050 -5.175 19.291 1.00 8.66 79 SER A CA 1
ATOM 1365 C C . SER A 1 80 ? -18.195 -6.560 19.905 1.00 9.52 79 SER A C 1
ATOM 1366 O O . SER A 1 80 ? -17.487 -7.466 19.454 1.00 9.90 79 SER A O 1
ATOM 1374 N N . LYS A 1 81 ? -19.104 -6.760 20.870 1.00 9.06 80 LYS A N 1
ATOM 1375 C CA . LYS A 1 81 ? -19.384 -8.081 21.434 1.00 9.16 80 LYS A CA 1
ATOM 1376 C C . LYS A 1 81 ? -20.392 -8.888 20.615 1.00 9.83 80 LYS A C 1
ATOM 1377 O O . LYS A 1 81 ? -20.645 -10.051 20.938 1.00 11.14 80 LYS A O 1
ATOM 1396 N N . ASP A 1 82 ? -20.979 -8.318 19.571 1.00 8.94 81 ASP A N 1
ATOM 1397 C CA . ASP A 1 82 ? -22.060 -8.999 18.868 1.00 9.32 81 ASP A CA 1
ATOM 1398 C C . ASP A 1 82 ? -21.570 -10.312 18.275 1.00 9.54 81 ASP A C 1
ATOM 1399 O O . ASP A 1 82 ? -20.509 -10.359 17.644 1.00 10.66 81 ASP A O 1
ATOM 1408 N N . ASN A 1 83 ? -22.350 -11.377 18.473 0.90 9.37 82 ASN A N 1
ATOM 1409 C CA . ASN A 1 83 ? -21.976 -12.693 17.962 0.90 10.01 82 ASN A CA 1
ATOM 1410 C C . ASN A 1 83 ? -22.369 -12.920 16.512 0.90 9.87 82 ASN A C 1
ATOM 1411 O O . ASN A 1 83 ? -22.133 -14.012 15.993 0.90 10.94 82 ASN A O 1
ATOM 1422 N N . ASN A 1 84 ? -22.899 -11.921 15.831 1.00 10.73 83 ASN A N 1
ATOM 1423 C CA . ASN A 1 84 ? -23.320 -12.066 14.447 1.00 10.76 83 ASN A CA 1
ATOM 1424 C C . ASN A 1 84 ? -22.339 -11.341 13.529 1.00 9.81 83 ASN A C 1
ATOM 1425 O O . ASN A 1 84 ? -22.125 -10.136 13.666 1.00 10.84 83 ASN A O 1
ATOM 1436 N N . TRP A 1 85 ? -21.782 -12.071 12.559 1.00 10.81 84 TRP A N 1
ATOM 1437 C CA . TRP A 1 85 ? -20.731 -11.502 11.729 1.00 11.53 84 TRP A CA 1
ATOM 1438 C C . TRP A 1 85 ? -21.257 -10.413 10.809 1.00 11.05 84 TRP A C 1
ATOM 1439 O O . TRP A 1 85 ? -20.488 -9.525 10.423 1.00 11.10 84 TRP A O 1
ATOM 1460 N N . ARG A 1 86 ? -22.537 -10.461 10.423 0.92 9.86 85 ARG A N 1
ATOM 1461 C CA . ARG A 1 86 ? -23.091 -9.397 9.579 0.92 9.89 85 ARG A CA 1
ATOM 1462 C C . ARG A 1 86 ? -23.218 -8.097 10.362 0.92 9.82 85 ARG A C 1
ATOM 1463 O O . ARG A 1 86 ? -22.991 -7.015 9.816 0.92 10.16 85 ARG A O 1
ATOM 1484 N N . VAL A 1 87 ? -23.575 -8.180 11.646 1.00 9.78 86 VAL A N 1
ATOM 1485 C CA . VAL A 1 87 ? -23.561 -6.990 12.497 1.00 9.52 86 VAL A CA 1
ATOM 1486 C C . VAL A 1 87 ? -22.141 -6.450 12.621 1.00 8.43 86 VAL A C 1
ATOM 1487 O O . VAL A 1 87 ? -21.923 -5.234 12.584 1.00 9.31 86 VAL A O 1
ATOM 1500 N N . GLN A 1 88 ? -21.152 -7.343 12.760 1.00 8.88 87 GLN A N 1
ATOM 1501 C CA . GLN A 1 88 ? -19.758 -6.890 12.808 1.00 8.84 87 GLN A CA 1
ATOM 1502 C C . GLN A 1 88 ? -19.360 -6.135 11.539 1.00 8.60 87 GLN A C 1
ATOM 1503 O O . GLN A 1 88 ? -18.637 -5.138 11.608 1.00 9.11 87 GLN A O 1
ATOM 1517 N N . GLU A 1 89 ? -19.828 -6.583 10.371 1.00 9.31 88 GLU A N 1
ATOM 1518 C CA . GLU A 1 89 ? -19.527 -5.834 9.159 1.00 8.91 88 GLU A CA 1
ATOM 1519 C C . GLU A 1 89 ? -20.142 -4.441 9.204 1.00 10.07 88 GLU A C 1
ATOM 1520 O O . GLU A 1 89 ? -19.521 -3.472 8.769 1.00 10.33 88 GLU A O 1
ATOM 1532 N N . VAL A 1 90 ? -21.350 -4.311 9.753 1.00 9.59 89 VAL A N 1
ATOM 1533 C CA . VAL A 1 90 ? -21.957 -2.987 9.875 1.00 9.07 89 VAL A CA 1
ATOM 1534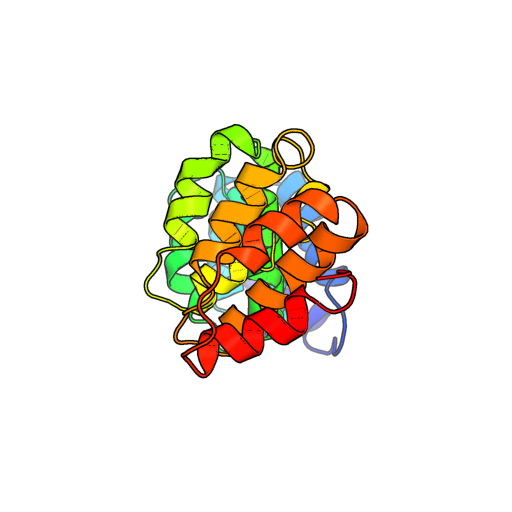 C C . VAL A 1 90 ? -21.186 -2.128 10.869 1.00 8.61 89 VAL A C 1
ATOM 1535 O O . VAL A 1 90 ? -21.047 -0.923 10.666 1.00 9.02 89 VAL A O 1
ATOM 1548 N N . LEU A 1 91 ? -20.662 -2.728 11.957 1.00 8.58 90 LEU A N 1
ATOM 1549 C CA . LEU A 1 91 ? -19.837 -1.953 12.895 1.00 8.98 90 LEU A CA 1
ATOM 1550 C C . LEU A 1 91 ? -18.658 -1.288 12.185 1.00 8.68 90 LEU A C 1
ATOM 1551 O O . LEU A 1 91 ? -18.339 -0.127 12.462 1.00 8.76 90 LEU A O 1
ATOM 1567 N N . ALA A 1 92 ? -17.985 -2.013 11.285 1.00 8.21 91 ALA A N 1
ATOM 1568 C CA . ALA A 1 92 ? -16.885 -1.427 10.529 1.00 8.29 91 ALA A CA 1
ATOM 1569 C C . ALA A 1 92 ? -17.363 -0.228 9.715 1.00 8.48 91 ALA A C 1
ATOM 1570 O O . ALA A 1 92 ? -16.674 0.800 9.645 1.00 8.94 91 ALA A O 1
ATOM 1577 N N . LYS A 1 93 ? -18.527 -0.353 9.069 1.00 8.68 92 LYS A N 1
ATOM 1578 C CA . LYS A 1 93 ? -19.079 0.748 8.283 1.00 8.71 92 LYS A CA 1
ATOM 1579 C C . LYS A 1 93 ? -19.454 1.926 9.167 1.00 9.11 92 LYS A C 1
ATOM 1580 O O . LYS A 1 93 ? -19.257 3.089 8.785 1.00 10.02 92 LYS A O 1
ATOM 1599 N N . ALA A 1 94 ? -20.021 1.650 10.345 1.00 9.23 93 ALA A N 1
ATOM 1600 C CA . ALA A 1 94 ? -20.388 2.730 11.255 1.00 9.15 93 ALA A CA 1
ATOM 1601 C C . ALA A 1 94 ? -19.158 3.444 11.794 1.00 9.09 93 ALA A C 1
ATOM 1602 O O . ALA A 1 94 ? -19.191 4.660 12.013 1.00 9.53 93 ALA A O 1
ATOM 1609 N N . PHE A 1 95 ? -18.060 2.720 12.012 1.00 8.45 94 PHE A N 1
ATOM 1610 C CA . PHE A 1 95 ? -16.832 3.378 12.421 1.00 8.31 94 PHE A CA 1
ATOM 1611 C C . PHE A 1 95 ? -16.300 4.271 11.303 1.00 8.29 94 PHE A C 1
ATOM 1612 O O . PHE A 1 95 ? -15.872 5.404 11.552 1.00 8.24 94 PHE A O 1
ATOM 1629 N N . ASP A 1 96 ? -16.332 3.789 10.059 1.00 8.64 95 ASP A N 1
ATOM 1630 C CA . ASP A 1 96 ? -15.931 4.643 8.942 1.00 8.20 95 ASP A CA 1
ATOM 1631 C C . ASP A 1 96 ? -16.809 5.883 8.870 1.00 9.03 95 ASP A C 1
ATOM 1632 O O . ASP A 1 96 ? -16.328 6.975 8.549 1.00 9.77 95 ASP A O 1
ATOM 1641 N N . GLU A 1 97 ? -18.108 5.727 9.148 1.00 9.21 96 GLU A N 1
ATOM 1642 C CA . GLU A 1 97 ? -19.032 6.863 9.150 1.00 9.96 96 GLU A CA 1
ATOM 1643 C C . GLU A 1 97 ? -18.619 7.905 10.184 1.00 9.42 96 GLU A C 1
ATOM 1644 O O . GLU A 1 97 ? -18.639 9.111 9.911 1.00 10.68 96 GLU A O 1
ATOM 1656 N N . PHE A 1 98 ? -18.278 7.464 11.394 1.00 10.01 97 PHE A N 1
ATOM 1657 C CA . PHE A 1 98 ? -17.775 8.393 12.401 1.00 9.64 97 PHE A CA 1
ATOM 1658 C C . PHE A 1 98 ? -16.578 9.178 11.859 1.00 9.44 97 PHE A C 1
ATOM 1659 O O . PHE A 1 98 ? -16.513 10.414 11.968 1.00 10.03 97 PHE A O 1
ATOM 1676 N N . CYS A 1 99 ? -15.607 8.460 11.274 1.00 9.44 98 CYS A N 1
ATOM 1677 C CA . CYS A 1 99 ? -14.379 9.106 10.813 1.00 9.54 98 CYS A CA 1
A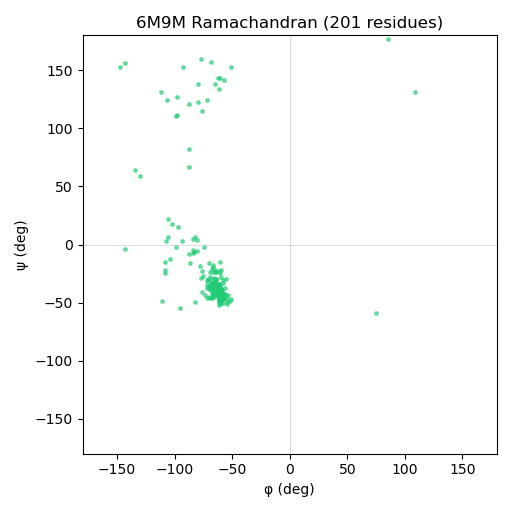TOM 1678 C C . CYS A 1 99 ? -14.664 10.081 9.679 1.00 10.80 98 CYS A C 1
ATOM 1679 O O . CYS A 1 99 ? -14.074 11.165 9.626 1.00 11.43 98 CYS A O 1
ATOM 1687 N N . LYS A 1 100 ? -15.551 9.701 8.756 1.00 11.11 99 LYS A N 1
ATOM 1688 C CA . LYS A 1 100 ? -15.919 10.582 7.654 1.00 13.52 99 LYS A CA 1
ATOM 1689 C C . LYS A 1 100 ? -16.565 11.859 8.156 1.00 14.09 99 LYS A C 1
ATOM 1690 O O . LYS A 1 100 ? -16.295 12.945 7.629 1.00 15.76 99 LYS A O 1
ATOM 1709 N N . LYS A 1 101 ? -17.445 11.745 9.161 1.00 14.13 100 LYS A N 1
ATOM 1710 C CA . LYS A 1 101 ? -18.191 12.904 9.643 1.00 16.91 100 LYS A CA 1
ATOM 1711 C C . LYS A 1 101 ? -17.290 13.882 10.384 1.00 16.09 100 LYS A C 1
ATOM 1712 O O . LYS A 1 101 ? -17.380 15.094 10.176 1.00 17.93 100 LYS A O 1
ATOM 1731 N N . ILE A 1 102 ? -16.421 13.378 11.266 1.00 13.84 101 ILE A N 1
ATOM 1732 C CA . ILE A 1 102 ? -15.540 14.283 11.987 0.96 13.11 101 ILE A CA 1
ATOM 1733 C C . ILE A 1 102 ? -14.394 14.745 11.109 1.00 14.20 101 ILE A C 1
ATOM 1734 O O . ILE A 1 102 ? -13.874 15.847 11.300 1.00 16.17 101 ILE A O 1
ATOM 1750 N N . GLY A 1 103 ? -13.993 13.923 10.141 1.00 11.90 102 GLY A N 1
ATOM 1751 C CA . GLY A 1 103 ? -12.828 14.164 9.308 1.00 11.35 102 GLY A CA 1
ATOM 1752 C C . GLY A 1 103 ? -11.719 13.194 9.667 1.00 10.38 102 GLY A C 1
ATOM 1753 O O . GLY A 1 103 ? -11.411 13.020 10.844 1.00 11.28 102 GLY A O 1
ATOM 1757 N N . TYR A 1 104 ? -11.111 12.546 8.678 1.00 10.71 103 TYR A N 1
ATOM 1758 C CA . TYR A 1 104 ? -10.157 11.483 8.976 1.00 10.34 103 TYR A CA 1
ATOM 1759 C C . TYR A 1 104 ? -8.964 11.983 9.784 1.00 10.19 103 TYR A C 1
ATOM 1760 O O . TYR A 1 104 ? -8.535 11.312 10.729 1.00 10.37 103 TYR A O 1
ATOM 1778 N N . LYS A 1 105 ? -8.409 13.144 9.439 1.00 10.31 104 LYS A N 1
ATOM 1779 C CA . LYS A 1 105 ? -7.303 13.678 10.226 1.00 10.20 104 LYS A CA 1
ATOM 1780 C C . LYS A 1 105 ? -7.729 13.948 11.663 1.00 10.62 104 LYS A C 1
ATOM 1781 O O . LYS A 1 105 ? -7.013 13.585 12.604 1.00 11.03 104 LYS A O 1
ATOM 1811 N N . LYS A 1 106 ? -8.901 14.559 11.858 1.00 10.22 105 LYS A N 1
ATOM 1812 C CA . LYS A 1 106 ? -9.379 14.830 13.207 1.00 10.30 105 LYS A CA 1
ATOM 1813 C C . LYS A 1 106 ? -9.704 13.556 13.971 1.00 9.86 105 LYS A C 1
ATOM 1814 O O . LYS A 1 106 ? -9.669 13.564 15.203 1.00 10.41 105 LYS A O 1
ATOM 1833 N N . ALA A 1 107 ? -9.987 12.464 13.267 1.00 9.23 106 ALA A N 1
ATOM 1834 C CA . ALA A 1 107 ? -10.336 11.192 13.873 1.00 9.50 106 ALA A CA 1
ATOM 1835 C C . ALA A 1 107 ? -9.129 10.361 14.298 1.00 8.94 106 ALA A C 1
ATOM 1836 O O . ALA A 1 107 ? -9.321 9.322 14.936 1.00 9.08 106 ALA A O 1
ATOM 1843 N N . LEU A 1 108 ? -7.901 10.776 13.988 1.00 9.41 107 LEU A N 1
ATOM 1844 C CA . LEU A 1 108 ? -6.745 9.919 14.230 1.00 9.43 107 LEU A CA 1
ATOM 1845 C C . LEU A 1 108 ? -6.656 9.408 15.669 1.00 9.37 107 LEU A C 1
ATOM 1846 O O . LEU A 1 108 ? -6.345 8.218 15.857 1.00 9.98 107 LEU A O 1
ATOM 1862 N N . PRO A 1 109 ? -6.893 10.213 16.711 1.00 9.54 108 PRO A N 1
ATOM 1863 C CA . PRO A 1 109 ? -6.780 9.646 18.069 1.00 10.26 108 PRO A CA 1
ATOM 1864 C C . PRO A 1 109 ? -7.766 8.524 18.327 1.00 9.96 108 PRO A C 1
ATOM 1865 O O . PRO A 1 109 ? -7.453 7.574 19.061 1.00 10.93 108 PRO A O 1
ATOM 1876 N N . ILE A 1 110 ? -8.962 8.606 17.740 1.00 9.10 109 ILE A N 1
ATOM 1877 C CA . ILE A 1 110 ? -9.959 7.557 17.912 1.00 9.55 109 ILE A CA 1
ATOM 1878 C C . ILE A 1 110 ? -9.578 6.317 17.112 1.00 8.58 109 ILE A C 1
ATOM 1879 O O . ILE A 1 110 ? -9.722 5.189 17.590 1.00 9.18 109 ILE A O 1
ATOM 1895 N N . ILE A 1 111 ? -9.121 6.505 15.874 1.00 8.22 110 ILE A N 1
ATOM 1896 C CA . ILE A 1 111 ? -8.594 5.395 15.093 1.00 8.01 110 ILE A CA 1
ATOM 1897 C C . ILE A 1 111 ? -7.532 4.658 15.906 1.00 8.98 110 ILE A C 1
ATOM 1898 O O . ILE A 1 111 ? -7.562 3.426 16.045 1.00 8.84 110 ILE A O 1
ATOM 1914 N N . ASP A 1 112 ? -6.591 5.405 16.485 1.00 9.17 111 ASP A N 1
ATOM 1915 C CA . ASP A 1 112 ? -5.515 4.765 17.236 1.00 10.38 111 ASP A CA 1
ATOM 1916 C C . ASP A 1 112 ? -6.058 4.040 18.462 1.00 10.73 111 ASP A C 1
ATOM 1917 O O . ASP A 1 112 ? -5.589 2.953 18.811 1.00 12.80 111 ASP A O 1
ATOM 1926 N N . GLU A 1 113 ? -7.048 4.622 19.129 0.98 10.52 112 GLU A N 1
ATOM 1927 C CA . GLU A 1 113 ? -7.669 3.969 20.278 0.98 11.48 112 GLU A CA 1
ATOM 1928 C C . GLU A 1 113 ? -8.325 2.650 19.884 0.98 10.42 112 GLU A C 1
ATOM 1929 O O . GLU A 1 113 ? -8.140 1.629 20.552 0.98 11.97 112 GLU A O 1
ATOM 1941 N N . TRP A 1 114 ? -9.077 2.636 18.783 1.00 9.29 113 TRP A N 1
ATOM 1942 C CA . TRP A 1 114 ? -9.730 1.396 18.373 1.00 9.30 113 TRP A CA 1
ATOM 1943 C C . TRP A 1 114 ? -8.707 0.344 17.953 1.00 8.93 113 TRP A C 1
ATOM 1944 O O . TRP A 1 114 ? -8.872 -0.840 18.261 1.00 9.15 113 TRP A O 1
ATOM 1965 N N . LEU A 1 115 ? -7.636 0.750 17.252 1.00 8.82 114 LEU A N 1
ATOM 1966 C CA . LEU A 1 115 ? -6.623 -0.210 16.830 1.00 9.22 114 LEU A CA 1
ATOM 1967 C C . LEU A 1 115 ? -5.885 -0.842 18.009 1.00 10.17 114 LEU A C 1
ATOM 1968 O O . LEU A 1 115 ? -5.335 -1.940 17.857 1.00 11.03 114 LEU A O 1
ATOM 1984 N N . LYS A 1 116 ? -5.877 -0.187 19.171 1.00 11.04 115 LYS A N 1
ATOM 1985 C CA A LYS A 1 116 ? -5.203 -0.686 20.364 0.32 13.00 115 LYS A CA 1
ATOM 1986 C CA B LYS A 1 116 ? -5.203 -0.685 20.365 0.68 12.65 115 LYS A CA 1
ATOM 1987 C C . LYS A 1 116 ? -6.168 -1.286 21.382 1.00 12.46 115 LYS A C 1
ATOM 1988 O O . LYS A 1 116 ? -5.743 -1.682 22.469 1.00 14.76 115 LYS A O 1
ATOM 2019 N N . SER A 1 117 ? -7.443 -1.412 21.035 1.00 11.63 116 SER A N 1
ATOM 2020 C CA . SER A 1 117 ? -8.447 -1.901 21.962 1.00 12.89 116 SER A CA 1
ATOM 2021 C C . SER A 1 117 ? -8.258 -3.376 22.298 1.00 12.67 116 SER A C 1
ATOM 2022 O O . SER A 1 117 ? -7.691 -4.150 21.532 1.00 13.17 116 SER A O 1
ATOM 2036 N N . SER A 1 118 ? -8.803 -3.767 23.451 1.00 12.84 117 SER A N 1
ATOM 2037 C CA . SER A 1 118 ? -8.694 -5.138 23.928 1.00 13.74 117 SER A CA 1
ATOM 2038 C C . SER A 1 118 ? -9.540 -6.111 23.111 1.00 12.66 117 SER A C 1
ATOM 2039 O O . SER A 1 118 ? -9.193 -7.285 23.019 1.00 13.55 117 SER A O 1
ATOM 2047 N N . ASN A 1 119 ? -10.657 -5.667 22.541 1.00 12.02 118 ASN A N 1
ATOM 2048 C CA . ASN A 1 119 ? -11.570 -6.551 21.827 1.00 10.76 118 ASN A CA 1
ATOM 2049 C C . ASN A 1 119 ? -11.110 -6.642 20.378 1.00 9.90 118 ASN A C 1
ATOM 2050 O O . ASN A 1 119 ? -11.017 -5.626 19.686 1.00 9.91 118 ASN A O 1
ATOM 2061 N N . LEU A 1 120 ? -10.807 -7.856 19.933 1.00 9.86 119 LEU A N 1
ATOM 2062 C CA . LEU A 1 120 ? -10.378 -8.060 18.563 1.00 9.83 119 LEU A CA 1
ATOM 2063 C C . LEU A 1 120 ? -11.389 -7.515 17.558 1.00 9.62 119 LEU A C 1
ATOM 2064 O O . LEU A 1 120 ? -11.002 -7.101 16.464 1.00 9.22 119 LEU A O 1
ATOM 2080 N N . HIS A 1 121 ? -12.680 -7.495 17.909 1.00 9.01 120 HIS A N 1
ATOM 2081 C CA . HIS A 1 121 ? -13.674 -6.967 16.982 1.00 8.88 120 HIS A CA 1
ATOM 2082 C C . HIS A 1 121 ? -13.576 -5.455 16.851 1.00 9.01 120 HIS A C 1
ATOM 2083 O O . HIS A 1 121 ? -13.883 -4.909 15.788 1.00 9.58 120 HIS A O 1
ATOM 2097 N N . THR A 1 122 ? -13.165 -4.771 17.915 1.00 8.61 121 THR A N 1
ATOM 2098 C CA . THR A 1 122 ? -12.929 -3.332 17.823 1.00 9.18 121 THR A CA 1
ATOM 2099 C C . THR A 1 122 ? -11.753 -3.048 16.899 1.00 8.30 121 THR A C 1
ATOM 2100 O O . THR A 1 122 ? -11.826 -2.173 16.032 1.00 8.90 121 THR A O 1
ATOM 2111 N N . ARG A 1 123 ? -10.662 -3.799 17.060 1.00 8.40 122 ARG A N 1
ATOM 2112 C CA . ARG A 1 123 ? -9.489 -3.597 16.217 1.00 8.63 122 ARG A CA 1
ATOM 2113 C C . ARG A 1 123 ? -9.816 -3.884 14.758 1.00 9.15 122 ARG A C 1
ATOM 2114 O O . ARG A 1 123 ? -9.433 -3.114 13.867 1.00 9.50 122 ARG A O 1
ATOM 2135 N N . ARG A 1 124 ? -10.555 -4.971 14.499 1.00 8.47 123 ARG A N 1
ATOM 2136 C CA . ARG A 1 124 ? -10.895 -5.327 13.124 1.00 8.58 123 ARG A CA 1
ATOM 2137 C C . ARG A 1 124 ? -11.862 -4.319 12.518 1.00 8.62 123 ARG A C 1
ATOM 2138 O O . ARG A 1 124 ? -11.777 -4.023 11.326 1.00 9.39 123 ARG A O 1
ATOM 2159 N N . ALA A 1 125 ? -12.787 -3.767 13.316 1.00 8.58 124 ALA A N 1
ATOM 2160 C CA . ALA A 1 125 ? -13.719 -2.794 12.753 1.00 9.08 124 ALA A CA 1
ATOM 2161 C C . ALA A 1 125 ? -12.979 -1.588 12.197 1.00 9.16 124 ALA A C 1
ATOM 2162 O O . ALA A 1 125 ? -13.338 -1.055 11.133 1.00 9.75 124 ALA A O 1
ATOM 2169 N N . ALA A 1 126 ? -11.930 -1.146 12.893 1.00 8.83 125 ALA A N 1
ATOM 2170 C CA . ALA A 1 126 ? -11.152 -0.015 12.394 1.00 9.45 125 ALA A CA 1
ATOM 2171 C C . ALA A 1 126 ? -10.314 -0.396 11.180 1.00 8.97 125 ALA A C 1
ATOM 2172 O O . ALA A 1 126 ? -10.276 0.345 10.187 1.00 10.02 125 ALA A O 1
ATOM 2179 N N . THR A 1 127 ? -9.621 -1.536 11.237 1.00 8.61 126 THR A N 1
ATOM 2180 C CA A THR A 1 127 ? -8.780 -1.932 10.113 0.43 8.67 126 THR A CA 1
ATOM 2181 C CA B THR A 1 127 ? -8.780 -1.911 10.105 0.57 8.59 126 THR A CA 1
ATOM 2182 C C . THR A 1 127 ? -9.617 -2.136 8.858 1.00 8.35 126 THR A C 1
ATOM 2183 O O . THR A 1 127 ? -9.251 -1.685 7.769 1.00 10.19 126 THR A O 1
ATOM 2204 N N . GLU A 1 128 ? -10.731 -2.854 8.991 1.00 8.36 127 GLU A N 1
ATOM 2205 C CA . GLU A 1 128 ? -11.570 -3.189 7.848 1.00 9.14 127 GLU A CA 1
ATOM 2206 C C . GLU A 1 128 ? -12.413 -2.014 7.392 1.00 9.06 127 GLU A C 1
ATOM 2207 O O . GLU A 1 128 ? -12.584 -1.793 6.188 1.00 9.92 127 GLU A O 1
ATOM 2219 N N . GLY A 1 129 ? -12.961 -1.256 8.334 1.00 9.34 128 GLY A N 1
ATOM 2220 C CA . GLY A 1 129 ? -13.908 -0.214 7.976 1.00 9.02 128 GLY A CA 1
ATOM 2221 C C . GLY A 1 129 ? -13.313 0.899 7.143 1.00 9.12 128 GLY A C 1
ATOM 2222 O O . GLY A 1 129 ? -14.007 1.499 6.329 1.00 10.27 128 GLY A O 1
ATOM 2226 N N . LEU A 1 130 ? -12.023 1.175 7.311 1.00 9.36 129 LEU A N 1
ATOM 2227 C CA A LEU A 1 130 ? -11.356 2.224 6.552 0.38 9.99 129 LEU A CA 1
ATOM 2228 C CA B LEU A 1 130 ? -11.361 2.224 6.550 0.62 9.67 129 LEU A CA 1
ATOM 2229 C C . LEU A 1 130 ? -10.829 1.746 5.196 1.00 9.97 129 LEU A C 1
ATOM 2230 O O . LEU A 1 130 ? -10.338 2.569 4.414 1.00 10.13 129 LEU A O 1
ATOM 2259 N N . ARG A 1 131 ? -10.913 0.448 4.882 1.00 10.05 130 ARG A N 1
ATOM 2260 C CA . ARG A 1 131 ? -10.439 -0.009 3.573 1.00 9.61 130 ARG A CA 1
ATOM 2261 C C . ARG A 1 131 ? -11.307 0.601 2.472 1.00 9.88 130 ARG A C 1
ATOM 2262 O O . ARG A 1 131 ? -12.535 0.683 2.612 1.00 10.87 130 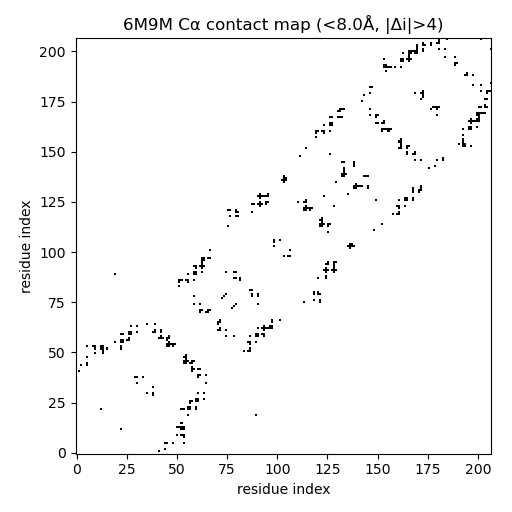ARG A O 1
ATOM 2283 N N . ILE A 1 132 ? -10.693 1.049 1.371 1.00 10.13 131 ILE A N 1
ATOM 2284 C CA . ILE A 1 132 ? -9.252 1.158 1.139 1.00 10.10 131 ILE A CA 1
ATOM 2285 C C . ILE A 1 132 ? -8.744 2.424 1.822 1.00 9.48 131 ILE A C 1
ATOM 2286 O O . ILE A 1 132 ? -9.238 3.524 1.549 1.00 9.70 131 ILE A O 1
ATOM 2302 N N . TRP A 1 133 ? -7.774 2.296 2.729 1.00 9.69 132 TRP A N 1
ATOM 2303 C CA . TRP A 1 133 ? -7.448 3.421 3.602 1.00 9.66 132 TRP A CA 1
ATOM 2304 C C . TRP A 1 133 ? -6.984 4.628 2.792 1.00 9.92 132 TRP A C 1
ATOM 2305 O O . TRP A 1 133 ? -7.355 5.762 3.093 1.00 10.18 132 TRP A O 1
ATOM 2326 N N . THR A 1 134 ? -6.167 4.399 1.765 1.00 11.07 133 THR A N 1
ATOM 2327 C CA . THR A 1 134 ? -5.582 5.480 0.983 1.00 12.42 133 THR A CA 1
ATOM 2328 C C . THR A 1 134 ? -6.535 6.056 -0.059 1.00 13.55 133 THR A C 1
ATOM 2329 O O . THR A 1 134 ? -6.130 6.948 -0.800 1.00 15.15 133 THR A O 1
ATOM 2340 N N . ASN A 1 135 ? -7.786 5.599 -0.107 1.00 13.07 134 ASN A N 1
ATOM 2341 C CA . ASN A 1 135 ? -8.849 6.316 -0.801 1.00 13.84 134 ASN A CA 1
ATOM 2342 C C . ASN A 1 135 ? -9.551 7.344 0.083 1.00 14.81 134 ASN A C 1
ATOM 2343 O O . ASN A 1 135 ? -10.364 8.120 -0.417 1.00 18.71 134 ASN A O 1
ATOM 2354 N N . ARG A 1 136 ? -9.276 7.367 1.350 0.94 13.01 135 ARG A N 1
ATOM 2355 C CA . ARG A 1 136 ? -9.930 8.350 2.202 0.94 13.38 135 ARG A CA 1
ATOM 2356 C C . ARG A 1 136 ? -9.081 9.598 2.330 0.94 13.83 135 ARG A C 1
ATOM 2357 O O . ARG A 1 136 ? -7.857 9.539 2.206 0.94 13.78 135 ARG A O 1
ATOM 2378 N N . PRO A 1 137 ? -9.741 10.726 2.568 1.00 14.37 136 PRO A N 1
ATOM 2379 C CA . PRO A 1 137 ? -9.002 11.957 2.871 1.00 14.56 136 PRO A CA 1
ATOM 2380 C C . PRO A 1 137 ? -7.980 11.741 3.983 1.00 13.34 136 PRO A C 1
ATOM 2381 O O . PRO A 1 137 ? -8.127 10.874 4.850 1.00 12.73 136 PRO A O 1
ATOM 2392 N N . TYR A 1 138 ? -6.934 12.566 3.936 1.00 13.90 137 TYR A N 1
ATOM 2393 C CA . TYR A 1 138 ? -5.781 12.530 4.822 1.00 13.31 137 TYR A CA 1
ATOM 2394 C C . TYR A 1 138 ? -4.856 11.363 4.480 1.00 12.84 137 TYR A C 1
ATOM 2395 O O . TYR A 1 138 ? -3.680 11.569 4.160 1.00 13.67 137 TYR A O 1
ATOM 2413 N N . PHE A 1 139 ? -5.369 10.135 4.534 1.00 11.95 138 PHE A N 1
ATOM 2414 C CA . PHE A 1 139 ? -4.535 8.986 4.175 1.00 11.73 138 PHE A CA 1
ATOM 2415 C C . PHE A 1 139 ? -4.129 9.005 2.705 1.00 13.70 138 PHE A C 1
ATOM 2416 O O . PHE A 1 139 ? -3.031 8.541 2.357 1.00 15.31 138 PHE A O 1
ATOM 2433 N N . LYS A 1 140 ? -4.983 9.534 1.827 1.00 15.11 139 LYS A N 1
ATOM 2434 C CA . LYS A 1 140 ? -4.643 9.595 0.412 1.00 17.46 139 LYS A CA 1
ATOM 2435 C C . LYS A 1 140 ? -3.412 10.464 0.198 1.00 17.75 139 LYS A C 1
ATOM 2436 O O . LYS A 1 140 ? -2.545 10.141 -0.624 1.00 19.55 139 LYS A O 1
ATOM 2455 N N . GLU A 1 141 ? -3.311 11.562 0.940 0.97 16.41 140 GLU A N 1
ATOM 2456 C CA . GLU A 1 141 ? -2.179 12.464 0.816 0.97 17.20 140 GLU A CA 1
ATOM 2457 C C . GLU A 1 141 ? -1.000 12.057 1.679 0.97 16.79 140 GLU A C 1
ATOM 2458 O O . GLU A 1 141 ? 0.118 12.538 1.448 0.97 19.07 140 GLU A O 1
ATOM 2470 N N . ASN A 1 142 ? -1.228 11.175 2.654 1.00 16.28 141 ASN A N 1
ATOM 2471 C CA . ASN A 1 142 ? -0.207 10.758 3.612 1.00 16.47 141 ASN A CA 1
ATOM 2472 C C . ASN A 1 142 ? -0.262 9.244 3.754 1.00 15.69 141 ASN A C 1
ATOM 2473 O O . ASN A 1 142 ? -0.578 8.714 4.820 1.00 14.93 141 ASN A O 1
ATOM 2484 N N . PRO A 1 143 ? 0.035 8.514 2.683 1.00 16.27 142 PRO A N 1
ATOM 2485 C CA . PRO A 1 143 ? -0.144 7.053 2.721 1.00 16.32 142 PRO A CA 1
ATOM 2486 C C . PRO A 1 143 ? 0.633 6.339 3.811 1.00 15.17 142 PRO A C 1
ATOM 2487 O O . PRO A 1 143 ? 0.165 5.309 4.305 1.00 14.39 142 PRO A O 1
ATOM 2498 N N . ASN A 1 144 ? 1.823 6.820 4.182 1.00 16.78 143 ASN A N 1
ATOM 2499 C CA . ASN A 1 144 ? 2.559 6.162 5.253 1.00 17.71 143 ASN A CA 1
ATOM 2500 C C . ASN A 1 144 ? 1.825 6.249 6.590 1.00 16.92 143 ASN A C 1
ATOM 2501 O O . ASN A 1 144 ? 2.062 5.419 7.467 1.00 17.94 143 ASN A O 1
ATOM 2512 N N . GLU A 1 145 ? 0.948 7.244 6.776 1.00 15.72 144 GLU A N 1
ATOM 2513 C CA . GLU A 1 145 ? 0.181 7.296 8.019 1.00 15.15 144 GLU A CA 1
ATOM 2514 C C . GLU A 1 145 ? -0.846 6.175 8.104 1.00 14.11 144 GLU A C 1
ATOM 2515 O O . GLU A 1 145 ? -1.246 5.800 9.214 1.00 14.10 144 GLU A O 1
ATOM 2527 N N . ALA A 1 146 ? -1.262 5.634 6.960 1.00 13.07 145 ALA A N 1
ATOM 2528 C CA . ALA A 1 146 ? -2.080 4.431 6.937 1.00 12.08 145 ALA A CA 1
ATOM 2529 C C . ALA A 1 146 ? -1.210 3.193 7.070 1.00 11.76 145 ALA A C 1
ATOM 2530 O O . ALA A 1 146 ? -1.491 2.318 7.888 1.00 11.62 145 ALA A O 1
ATOM 2537 N N . ILE A 1 147 ? -0.149 3.100 6.264 1.00 12.28 146 ILE A N 1
ATOM 2538 C CA . ILE A 1 147 ? 0.687 1.902 6.265 1.00 12.44 146 ILE A CA 1
ATOM 2539 C C . ILE A 1 147 ? 1.222 1.628 7.668 1.00 12.57 146 ILE A C 1
ATOM 2540 O O . ILE A 1 147 ? 1.197 0.488 8.149 1.00 12.48 146 ILE A O 1
ATOM 2556 N N . ARG A 1 148 ? 1.729 2.666 8.346 0.99 12.95 147 ARG A N 1
ATOM 2557 C CA . ARG A 1 148 ? 2.332 2.458 9.660 1.00 14.24 147 ARG A CA 1
ATOM 2558 C C . ARG A 1 148 ? 1.302 1.944 10.657 1.00 12.70 147 ARG A C 1
ATOM 2559 O O . ARG A 1 148 ? 1.581 1.034 11.451 1.00 13.38 147 ARG A O 1
ATOM 2580 N N . ARG A 1 149 ? 0.102 2.520 10.633 1.00 11.53 148 ARG A N 1
ATOM 2581 C CA . ARG A 1 149 ? -0.925 2.143 11.594 1.00 11.09 148 ARG A CA 1
ATOM 2582 C C . ARG A 1 149 ? -1.389 0.711 11.374 1.00 11.19 148 ARG A C 1
ATOM 2583 O O . ARG A 1 149 ? -1.599 -0.030 12.336 1.00 12.24 148 ARG A O 1
ATOM 2604 N N . ILE A 1 150 ? -1.565 0.318 10.117 1.00 11.42 149 ILE A N 1
ATOM 2605 C CA . ILE A 1 150 ? -2.016 -1.030 9.805 1.00 11.27 149 ILE A CA 1
ATOM 2606 C C . ILE A 1 150 ? -0.924 -2.036 10.143 1.00 10.01 149 ILE A C 1
ATOM 2607 O O . ILE A 1 150 ? -1.171 -3.078 10.772 1.00 10.77 149 ILE A O 1
ATOM 2623 N N . ALA A 1 151 ? 0.315 -1.738 9.734 1.00 11.54 150 ALA A N 1
ATOM 2624 C CA . ALA A 1 151 ? 1.419 -2.679 9.921 1.00 11.04 150 ALA A CA 1
ATOM 2625 C C . ALA A 1 151 ? 1.722 -2.911 11.396 1.00 11.20 150 ALA A C 1
ATOM 2626 O O . ALA A 1 151 ? 2.254 -3.972 11.743 1.00 12.27 150 ALA A O 1
ATOM 2633 N N . ASP A 1 152 ? 1.367 -1.962 12.274 1.00 11.34 151 ASP A N 1
ATOM 2634 C CA . ASP A 1 152 ? 1.542 -2.174 13.698 1.00 13.12 151 ASP A CA 1
ATOM 2635 C C . ASP A 1 152 ? 0.759 -3.376 14.214 1.00 12.16 151 ASP A C 1
ATOM 2636 O O . ASP A 1 152 ? 1.069 -3.889 15.295 1.00 15.16 151 ASP A O 1
ATOM 2645 N N . LEU A 1 153 ? -0.285 -3.803 13.502 1.00 10.58 152 LEU A N 1
ATOM 2646 C CA . LEU A 1 153 ? -1.104 -4.933 13.906 1.00 9.37 152 LEU A CA 1
ATOM 2647 C C . LEU A 1 153 ? -0.701 -6.237 13.227 1.00 9.68 152 LEU A C 1
ATOM 2648 O O . LEU A 1 153 ? -1.438 -7.230 13.313 1.00 10.60 152 LEU A O 1
ATOM 2664 N N . LYS A 1 154 ? 0.489 -6.280 12.608 1.00 10.54 153 LYS A N 1
ATOM 2665 C CA . LYS A 1 154 ? 0.926 -7.493 11.906 1.00 11.34 153 LYS A CA 1
ATOM 2666 C C . LYS A 1 154 ? 1.184 -8.679 12.836 1.00 12.10 153 LYS A C 1
ATOM 2667 O O . LYS A 1 154 ? 1.221 -9.822 12.359 1.00 12.86 153 LYS A O 1
ATOM 2686 N N . GLU A 1 155 ? 1.357 -8.444 14.137 1.00 11.46 154 GLU A N 1
ATOM 2687 C CA . GLU A 1 155 ? 1.518 -9.503 15.125 1.00 11.55 154 GLU A CA 1
ATOM 2688 C C . GLU A 1 155 ? 0.233 -9.752 15.922 1.00 11.13 154 GLU A C 1
ATOM 2689 O O . GLU A 1 155 ? 0.280 -10.363 16.995 1.00 12.94 154 GLU A O 1
ATOM 2701 N N . ASP A 1 156 ? -0.914 -9.284 15.430 1.00 10.70 155 ASP A N 1
ATOM 2702 C CA . ASP A 1 156 ? -2.138 -9.409 16.207 1.00 11.03 155 ASP A CA 1
ATOM 2703 C C . ASP A 1 156 ? -2.432 -10.867 16.553 1.00 11.07 155 ASP A C 1
ATOM 2704 O O . ASP A 1 156 ? -2.253 -11.773 15.734 1.00 11.28 155 ASP A O 1
ATOM 2713 N N . VAL A 1 157 ? -2.935 -11.085 17.766 1.00 12.05 156 VAL A N 1
ATOM 2714 C CA . VAL A 1 157 ? -3.263 -12.437 18.203 1.00 12.39 156 VAL A CA 1
ATOM 2715 C C . VAL A 1 157 ? -4.436 -13.042 17.437 1.00 11.68 156 VAL A C 1
ATOM 2716 O O . VAL A 1 157 ? -4.575 -14.262 17.397 1.00 14.20 156 VAL A O 1
ATOM 2729 N N . SER A 1 158 ? -5.286 -12.229 16.821 1.00 10.52 157 SER A N 1
ATOM 2730 C CA . SER A 1 158 ? -6.524 -12.690 16.206 1.00 10.70 157 SER A CA 1
ATOM 2731 C C . SER A 1 158 ? -6.354 -12.889 14.706 1.00 9.94 157 SER A C 1
ATOM 2732 O O . SER A 1 158 ? -5.957 -11.968 13.995 1.00 9.78 157 SER A O 1
ATOM 2740 N N . GLU A 1 159 ? -6.705 -14.080 14.217 1.00 11.59 158 GLU A N 1
ATOM 2741 C CA . GLU A 1 159 ? -6.648 -14.331 12.778 1.00 12.02 158 GLU A CA 1
ATOM 2742 C C . GLU A 1 159 ? -7.611 -13.428 12.011 1.00 11.81 158 GLU A C 1
ATOM 2743 O O . GLU A 1 159 ? -7.310 -12.976 10.900 1.00 12.05 158 GLU A O 1
ATOM 2755 N N . TYR A 1 160 ? -8.783 -13.168 12.586 1.00 11.89 159 TYR A N 1
ATOM 2756 C CA . TYR A 1 160 ? -9.762 -12.272 11.984 1.00 11.26 159 TYR A CA 1
ATOM 2757 C C . TYR A 1 160 ? -9.158 -10.899 11.760 1.00 10.97 159 TYR A C 1
ATOM 2758 O O . TYR A 1 160 ? -9.302 -10.310 10.687 1.00 11.36 159 TYR A O 1
ATOM 2776 N N . VAL A 1 161 ? -8.474 -10.372 12.771 1.00 10.07 160 VAL A N 1
ATOM 2777 C CA . VAL A 1 161 ? -7.770 -9.106 12.617 1.00 9.83 160 VAL A CA 1
ATOM 2778 C C . VAL A 1 161 ? -6.692 -9.221 11.544 1.00 9.13 160 VAL A C 1
ATOM 2779 O O . VAL A 1 161 ? -6.574 -8.360 10.666 1.00 9.61 160 VAL A O 1
ATOM 2792 N N . ARG A 1 162 ? -5.861 -10.268 11.619 1.00 8.82 161 ARG A N 1
ATOM 2793 C CA . ARG A 1 162 ? -4.717 -10.366 10.714 1.00 9.40 161 ARG A CA 1
ATOM 2794 C C . ARG A 1 162 ? -5.136 -10.417 9.250 1.00 9.85 161 ARG A C 1
ATOM 2795 O O . ARG A 1 162 ? -4.439 -9.880 8.387 1.00 10.28 161 ARG A O 1
ATOM 2816 N N . LYS A 1 163 ? -6.261 -11.073 8.941 1.00 9.78 162 LYS A N 1
ATOM 2817 C CA . LYS A 1 163 ? -6.717 -11.100 7.555 1.00 11.05 162 LYS A CA 1
ATOM 2818 C C . LYS A 1 163 ? -7.066 -9.700 7.076 1.00 10.18 162 LYS A C 1
ATOM 2819 O O . LYS A 1 163 ? -6.735 -9.320 5.949 1.00 11.13 162 LYS A O 1
ATOM 2838 N N . SER A 1 164 ? -7.706 -8.902 7.928 1.00 9.70 163 SER A N 1
ATOM 2839 C CA . SER A 1 164 ? -8.013 -7.517 7.571 1.00 9.94 163 SER A CA 1
ATOM 2840 C C . SER A 1 164 ? -6.743 -6.681 7.426 1.00 9.61 163 SER A C 1
ATOM 2841 O O . SER A 1 164 ? -6.626 -5.877 6.498 1.00 10.80 163 SER A O 1
ATOM 2855 N N . VAL A 1 165 ? -5.775 -6.885 8.311 1.00 8.92 164 VAL A N 1
ATOM 2856 C CA . VAL A 1 165 ? -4.500 -6.172 8.246 1.00 8.74 164 VAL A CA 1
ATOM 2857 C C . VAL A 1 165 ? -3.783 -6.479 6.941 1.00 8.89 164 VAL A C 1
ATOM 2858 O O . VAL A 1 165 ? -3.354 -5.575 6.221 1.00 9.69 164 VAL A O 1
ATOM 2871 N N . GLY A 1 166 ? -3.624 -7.762 6.628 1.00 9.80 165 GLY A N 1
ATOM 2872 C CA . GLY A 1 166 ? -2.913 -8.119 5.419 1.00 9.62 165 GLY A CA 1
ATOM 2873 C C . GLY A 1 166 ? -3.602 -7.630 4.162 1.00 9.95 165 GLY A C 1
ATOM 2874 O O . GLY A 1 166 ? -2.953 -7.149 3.233 1.00 11.05 165 GLY A O 1
ATOM 2878 N N . ASN A 1 167 ? -4.927 -7.755 4.108 1.00 10.04 166 ASN A N 1
ATOM 2879 C CA . ASN A 1 167 ? -5.658 -7.278 2.941 1.00 10.49 166 ASN A CA 1
ATOM 2880 C C . ASN A 1 167 ? -5.697 -5.760 2.858 1.00 10.70 166 ASN A C 1
ATOM 2881 O O . ASN A 1 167 ? -5.723 -5.217 1.747 1.00 11.38 166 ASN A O 1
ATOM 2892 N N . ALA A 1 168 ? -5.678 -5.058 4.001 1.00 10.56 167 ALA A N 1
ATOM 2893 C CA . ALA A 1 168 ? -5.620 -3.599 3.961 1.00 10.44 167 ALA A CA 1
ATOM 2894 C C . ALA A 1 168 ? -4.295 -3.112 3.382 1.00 10.44 167 ALA A C 1
ATOM 2895 O O . ALA A 1 168 ? -4.263 -2.130 2.626 1.00 11.24 167 ALA A O 1
ATOM 2902 N N . LEU A 1 169 ? -3.194 -3.796 3.706 1.00 10.59 168 LEU A N 1
ATOM 2903 C CA . LEU A 1 169 ? -1.913 -3.467 3.094 1.00 10.76 168 LEU A CA 1
ATOM 2904 C C . LEU A 1 169 ? -1.894 -3.868 1.621 1.00 11.52 168 LEU A C 1
ATOM 2905 O O . LEU A 1 169 ? -1.317 -3.158 0.790 1.00 12.41 168 LEU A O 1
ATOM 2921 N N . ARG A 1 170 ? -2.509 -5.009 1.286 1.00 11.34 169 ARG A N 1
ATOM 2922 C CA . ARG A 1 170 ? -2.631 -5.434 -0.108 1.00 11.41 169 ARG A CA 1
ATOM 2923 C C . ARG A 1 170 ? -3.355 -4.384 -0.939 1.00 11.53 169 ARG A C 1
ATOM 2924 O O . ARG A 1 170 ? -2.917 -4.064 -2.054 1.00 12.86 169 ARG A O 1
ATOM 2945 N N . ASP A 1 171 ? -4.447 -3.814 -0.403 1.00 12.25 170 ASP A N 1
ATOM 2946 C CA . ASP A 1 171 ? -5.141 -2.741 -1.108 1.00 12.47 170 ASP A CA 1
ATOM 2947 C C . ASP A 1 171 ? -4.163 -1.615 -1.459 1.00 12.91 170 ASP A C 1
ATOM 2948 O O . ASP A 1 171 ? -4.118 -1.114 -2.594 1.00 13.95 170 ASP A O 1
ATOM 2957 N N . ILE A 1 172 ? -3.415 -1.158 -0.448 1.00 12.68 171 ILE A N 1
ATOM 2958 C CA . ILE A 1 172 ? -2.543 0.004 -0.596 1.00 12.22 171 ILE A CA 1
ATOM 2959 C C . ILE A 1 172 ? -1.430 -0.289 -1.583 1.00 12.94 171 ILE A C 1
ATOM 2960 O O . ILE A 1 172 ? -1.009 0.603 -2.330 1.00 13.93 171 ILE A O 1
ATOM 2976 N N . SER A 1 173 ? -0.943 -1.529 -1.610 1.00 12.80 172 SER A N 1
ATOM 2977 C CA . SER A 1 173 ? 0.174 -1.884 -2.468 1.00 13.56 172 SER A CA 1
ATOM 2978 C C . SER A 1 173 ? -0.131 -1.694 -3.943 1.00 14.34 172 SER A C 1
ATOM 2979 O O . SER A 1 173 ? 0.806 -1.530 -4.736 1.00 14.18 172 SER A O 1
ATOM 2987 N N . LYS A 1 174 ? -1.411 -1.698 -4.332 1.00 14.04 173 LYS A N 1
ATOM 2988 C CA . LYS A 1 174 ? -1.766 -1.595 -5.742 1.00 14.08 173 LYS A CA 1
ATOM 2989 C C . LYS A 1 174 ? -1.592 -0.180 -6.253 1.00 15.76 173 LYS A C 1
ATOM 2990 O O . LYS A 1 174 ? -1.336 0.018 -7.439 1.00 15.95 173 LYS A O 1
ATOM 3008 N N . LYS A 1 175 ? -1.715 0.812 -5.375 1.00 18.02 174 LYS A N 1
ATOM 3009 C CA . LYS A 1 175 ? -1.528 2.200 -5.765 1.00 20.21 174 LYS A CA 1
ATOM 3010 C C . LYS A 1 175 ? -0.237 2.799 -5.233 1.00 21.39 174 LYS A C 1
ATOM 3011 O O . LYS A 1 175 ? 0.271 3.759 -5.830 1.00 24.39 174 LYS A O 1
ATOM 3030 N N . PHE A 1 176 ? 0.336 2.229 -4.174 1.00 20.86 175 PHE A N 1
ATOM 3031 C CA . PHE A 1 176 ? 1.578 2.723 -3.579 1.00 20.96 175 PHE A CA 1
ATOM 3032 C C . PHE A 1 176 ? 2.547 1.560 -3.411 1.00 21.23 175 PHE A C 1
ATOM 3033 O O . PHE A 1 176 ? 2.975 1.227 -2.295 1.00 21.12 175 PHE A O 1
ATOM 3050 N N . PRO A 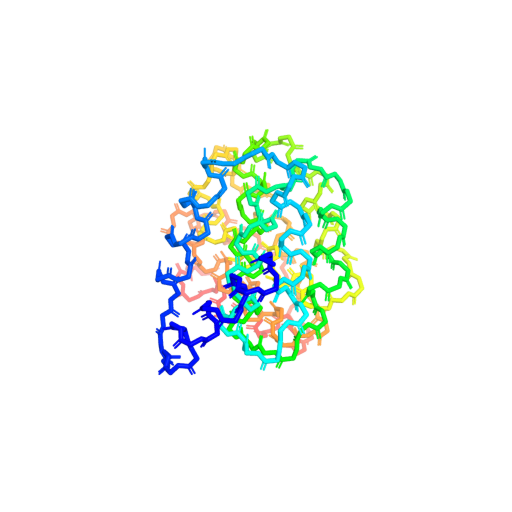1 177 ? 2.896 0.893 -4.513 1.00 22.80 176 PRO A N 1
ATOM 3051 C CA . PRO A 1 177 ? 3.781 -0.273 -4.385 1.00 23.58 176 PRO A CA 1
ATOM 3052 C C . PRO A 1 177 ? 5.123 0.083 -3.782 1.00 24.97 176 PRO A C 1
ATOM 3053 O O . PRO A 1 177 ? 5.672 -0.698 -2.998 1.00 25.76 176 PRO A O 1
ATOM 3064 N N . ASP A 1 178 ? 5.673 1.252 -4.123 1.00 25.63 177 ASP A N 1
ATOM 3065 C CA . ASP A 1 178 ? 6.968 1.635 -3.577 1.00 26.85 177 ASP A CA 1
ATOM 3066 C C . ASP A 1 178 ? 6.921 1.709 -2.053 1.00 25.56 177 ASP A C 1
ATOM 3067 O O . ASP A 1 178 ? 7.801 1.187 -1.363 1.00 27.48 177 ASP A O 1
ATOM 3076 N N . LEU A 1 179 ? 5.876 2.324 -1.502 1.00 24.28 178 LEU A N 1
ATOM 3077 C CA . LEU A 1 179 ? 5.834 2.509 -0.056 1.00 22.99 178 LEU A CA 1
ATOM 3078 C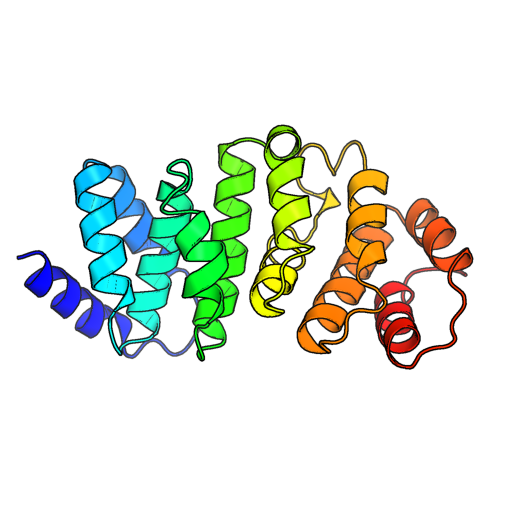 C . LEU A 1 179 ? 5.573 1.196 0.675 1.00 21.63 178 LEU A C 1
ATOM 3079 O O . LEU A 1 179 ? 6.111 0.973 1.765 1.00 22.04 178 LEU A O 1
ATOM 3095 N N . VAL A 1 180 ? 4.724 0.330 0.123 1.00 20.31 179 VAL A N 1
ATOM 3096 C CA . VAL A 1 180 ? 4.473 -0.943 0.796 1.00 19.91 179 VAL A CA 1
ATOM 3097 C C . VAL A 1 180 ? 5.726 -1.813 0.754 1.00 21.16 179 VAL A C 1
ATOM 3098 O O . VAL A 1 180 ? 6.071 -2.470 1.743 1.00 21.71 179 VAL A O 1
ATOM 3111 N N . LYS A 1 181 ? 6.453 -1.801 -0.370 1.00 22.45 180 LYS A N 1
ATOM 3112 C CA . LYS A 1 181 ? 7.700 -2.556 -0.460 1.00 24.61 180 LYS A CA 1
ATOM 3113 C C . LYS A 1 181 ? 8.679 -2.124 0.627 1.00 25.39 180 LYS A C 1
ATOM 3114 O O . LYS A 1 181 ? 9.279 -2.960 1.308 1.00 26.40 180 LYS A O 1
ATOM 3133 N N . ILE A 1 182 ? 8.839 -0.815 0.816 1.00 25.52 181 ILE A N 1
ATOM 3134 C CA . ILE A 1 182 ? 9.738 -0.319 1.853 1.00 26.60 181 ILE A CA 1
ATOM 3135 C C . ILE A 1 182 ? 9.307 -0.806 3.231 1.00 2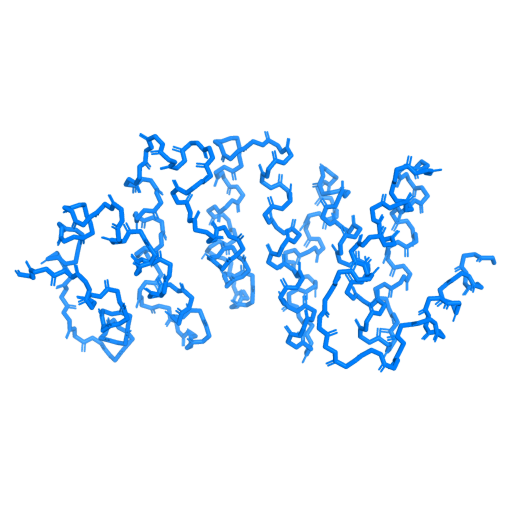5.47 181 ILE A C 1
ATOM 3136 O O . ILE A 1 182 ? 10.139 -1.219 4.046 1.00 27.51 181 ILE A O 1
ATOM 3152 N N . GLU A 1 183 ? 8.009 -0.744 3.527 1.00 23.49 182 GLU A N 1
ATOM 3153 C CA . GLU A 1 183 ? 7.534 -1.215 4.822 1.00 22.56 182 GLU A CA 1
ATOM 3154 C C . GLU A 1 183 ? 7.832 -2.700 5.008 1.00 23.04 182 GLU A C 1
ATOM 3155 O O . GLU A 1 183 ? 8.371 -3.110 6.041 1.00 23.45 182 GLU A O 1
ATOM 3167 N N . LEU A 1 184 ? 7.482 -3.521 4.012 1.00 22.54 183 LEU A N 1
ATOM 3168 C CA . LEU A 1 184 ? 7.617 -4.969 4.155 1.00 23.30 183 LEU A CA 1
ATOM 3169 C C . LEU A 1 184 ? 9.075 -5.389 4.272 1.00 25.28 183 LEU A C 1
ATOM 3170 O O . LEU A 1 184 ? 9.381 -6.354 4.978 1.00 25.15 183 LEU A O 1
ATOM 3186 N N . LYS A 1 185 ? 9.983 -4.680 3.598 1.00 27.50 184 LYS A N 1
ATOM 3187 C CA . LYS A 1 185 ? 11.390 -5.051 3.647 1.00 30.12 184 LYS A CA 1
ATOM 3188 C C . LYS A 1 185 ? 11.942 -4.995 5.062 1.00 30.23 184 LYS A C 1
ATOM 3189 O O . LYS A 1 185 ? 12.911 -5.697 5.362 1.00 31.39 184 LYS A O 1
ATOM 3208 N N . ASN A 1 186 ? 11.338 -4.193 5.941 1.00 30.32 185 ASN A N 1
ATOM 3209 C CA . ASN A 1 186 ? 11.820 -4.068 7.309 1.00 31.79 185 ASN A CA 1
ATOM 3210 C C . ASN A 1 186 ? 11.305 -5.164 8.236 1.00 28.28 185 ASN A C 1
ATOM 3211 O O . ASN A 1 186 ? 11.760 -5.242 9.383 1.00 30.04 185 ASN A O 1
ATOM 3222 N N . TRP A 1 187 ? 10.384 -6.008 7.784 1.00 23.36 186 TRP A N 1
ATOM 3223 C CA . TRP A 1 187 ? 9.795 -7.008 8.660 1.00 21.12 186 TRP A CA 1
ATOM 3224 C C . TRP A 1 187 ? 10.736 -8.197 8.825 1.00 22.18 186 TRP A C 1
ATOM 3225 O O . TRP A 1 187 ? 11.336 -8.671 7.858 1.00 23.49 186 TRP A O 1
ATOM 3246 N N . LYS A 1 188 ? 10.838 -8.692 10.055 1.00 21.72 187 LYS A N 1
ATOM 3247 C CA . LYS A 1 188 ? 11.549 -9.931 10.367 1.00 21.30 187 LYS A CA 1
ATOM 3248 C C . LYS A 1 188 ? 10.498 -11.037 10.454 1.00 18.72 187 LYS A C 1
ATOM 3249 O O . LYS A 1 188 ? 9.680 -11.047 11.376 1.00 17.25 187 LYS A O 1
ATOM 3268 N N . LEU A 1 189 ? 10.523 -11.966 9.495 1.00 18.87 188 LEU A N 1
ATOM 3269 C CA . LEU A 1 189 ? 9.413 -12.903 9.275 1.00 17.51 188 LEU A CA 1
ATOM 3270 C C . LEU A 1 189 ? 9.530 -14.169 10.129 1.00 17.02 188 LEU A C 1
ATOM 3271 O O . LEU A 1 189 ? 9.646 -15.296 9.642 1.00 19.33 188 LEU A O 1
ATOM 3287 N N . GLU A 1 190 ? 9.410 -13.971 11.427 1.00 15.23 189 GLU A N 1
ATOM 3288 C CA . GLU A 1 190 ? 9.601 -15.023 12.414 1.00 15.25 189 GLU A CA 1
ATOM 3289 C C . GLU A 1 190 ? 8.295 -15.694 12.829 1.00 13.99 189 GLU A C 1
ATOM 3290 O O . GLU A 1 190 ? 8.179 -16.920 12.756 1.00 14.99 189 GLU A O 1
ATOM 3302 N N . SER A 1 191 ? 7.317 -14.929 13.282 1.00 12.13 190 SER A N 1
ATOM 3303 C CA . SER A 1 191 ? 6.133 -15.535 13.869 1.00 11.64 190 SER A CA 1
ATOM 3304 C C . SER A 1 191 ? 5.189 -16.094 12.802 1.00 11.45 190 SER A C 1
ATOM 3305 O O . SER A 1 191 ? 5.212 -15.703 11.632 1.00 11.86 190 SER A O 1
ATOM 3313 N N . LYS A 1 192 ? 4.320 -17.008 13.240 1.00 11.41 191 LYS A N 1
ATOM 3314 C CA . LYS A 1 192 ? 3.227 -17.462 12.386 1.00 12.16 191 LYS A CA 1
ATOM 3315 C C . LYS A 1 192 ? 2.381 -16.280 11.940 1.00 11.78 191 LYS A C 1
ATOM 3316 O O . LYS A 1 192 ? 1.999 -16.167 10.769 1.00 11.81 191 LYS A O 1
ATOM 3335 N N . GLU A 1 193 ? 2.103 -15.377 12.872 0.93 10.16 192 GLU A N 1
ATOM 3336 C CA . GLU A 1 193 ? 1.239 -14.234 12.618 0.93 10.47 192 GLU A CA 1
ATOM 3337 C C . GLU A 1 193 ? 1.793 -13.344 11.517 0.93 10.01 192 GLU A C 1
ATOM 3338 O O . GLU A 1 193 ? 1.079 -13.002 10.566 0.93 10.21 192 GLU A O 1
ATOM 3350 N N . ILE A 1 194 ? 3.068 -12.948 11.625 1.00 10.95 193 ILE A N 1
ATOM 3351 C CA . ILE A 1 194 ? 3.604 -11.997 10.654 1.00 11.65 193 ILE A CA 1
ATOM 3352 C C . ILE A 1 194 ? 3.697 -12.633 9.271 1.00 12.14 193 ILE A C 1
ATOM 3353 O O . ILE A 1 194 ? 3.539 -11.950 8.249 1.00 12.20 193 ILE A O 1
ATOM 3369 N N . ASN A 1 195 ? 3.961 -13.938 9.205 1.00 12.37 194 ASN A N 1
ATOM 3370 C CA . ASN A 1 195 ? 4.038 -14.603 7.907 1.00 13.03 194 ASN A CA 1
ATOM 3371 C C . ASN A 1 195 ? 2.680 -14.657 7.231 1.00 13.72 194 ASN A C 1
ATOM 3372 O O . ASN A 1 195 ? 2.584 -14.487 6.011 1.00 14.03 194 ASN A O 1
ATOM 3383 N N . GLN A 1 196 ? 1.615 -14.845 8.007 1.00 13.02 195 GLN A N 1
ATOM 3384 C CA . GLN A 1 196 ? 0.280 -14.822 7.430 1.00 12.94 195 GLN A CA 1
ATOM 3385 C C . GLN A 1 196 ? -0.016 -13.455 6.811 1.00 12.12 195 GLN A C 1
ATOM 3386 O O . GLN A 1 196 ? -0.528 -13.353 5.682 1.00 13.17 195 GLN A O 1
ATOM 3400 N N . VAL A 1 197 ? 0.292 -12.390 7.545 1.00 11.53 196 VAL A N 1
ATOM 3401 C CA . VAL A 1 197 ? 0.034 -11.043 7.062 1.00 11.33 196 VAL A CA 1
ATOM 3402 C C . VAL A 1 197 ? 0.915 -10.734 5.861 1.00 11.75 196 VAL A C 1
ATOM 3403 O O . VAL A 1 197 ? 0.454 -10.145 4.877 1.00 12.42 196 VAL A O 1
ATOM 3416 N N . TYR A 1 198 ? 2.196 -11.118 5.929 1.00 12.68 197 TYR A N 1
ATOM 3417 C CA . TYR A 1 198 ? 3.123 -10.840 4.840 1.00 12.59 197 TYR A CA 1
ATOM 3418 C C . TYR A 1 198 ? 2.647 -11.452 3.529 1.00 13.47 197 TYR A C 1
ATOM 3419 O O . TYR A 1 198 ? 2.715 -10.805 2.477 1.00 13.69 197 TYR A O 1
ATOM 3437 N N . LYS A 1 199 ? 2.169 -12.699 3.561 1.00 14.13 198 LYS A N 1
ATOM 3438 C CA . LYS A 1 199 ? 1.721 -13.326 2.323 1.00 15.26 198 LYS A CA 1
ATOM 3439 C C . LYS A 1 199 ? 0.572 -12.548 1.699 1.00 14.69 198 LYS A C 1
ATOM 3440 O O . LYS A 1 199 ? 0.557 -12.326 0.484 1.00 16.09 198 LYS A 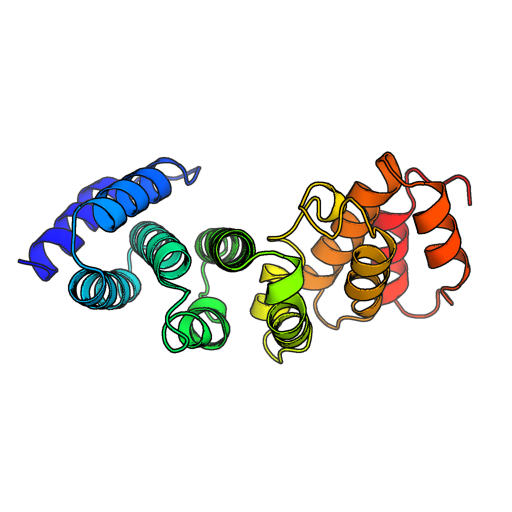O 1
ATOM 3459 N N . LEU A 1 200 ? -0.394 -12.108 2.512 1.00 13.20 199 LEU A N 1
ATOM 3460 C CA . LEU A 1 200 ? -1.509 -11.346 1.967 1.00 12.99 199 LEU A CA 1
ATOM 3461 C C . LEU A 1 200 ? -1.033 -10.018 1.392 1.00 13.37 199 LEU A C 1
ATOM 3462 O O . LEU A 1 200 ? -1.497 -9.587 0.329 1.00 14.07 199 LEU A O 1
ATOM 3478 N N . ALA A 1 201 ? -0.112 -9.349 2.086 1.00 12.94 200 ALA A N 1
ATOM 3479 C CA . ALA A 1 201 ? 0.282 -7.986 1.741 1.00 13.30 200 ALA A CA 1
ATOM 3480 C C . ALA A 1 201 ? 1.226 -7.894 0.553 1.00 14.02 200 ALA A C 1
ATOM 3481 O O . ALA A 1 201 ? 1.338 -6.811 -0.036 1.00 14.91 200 ALA A O 1
ATOM 3488 N N . SER A 1 202 ? 1.893 -8.986 0.180 1.00 14.55 201 SER A N 1
ATOM 3489 C CA . SER A 1 202 ? 3.043 -8.918 -0.714 1.00 15.25 201 SER A CA 1
ATOM 3490 C C . SER A 1 202 ? 2.786 -9.433 -2.128 1.00 15.54 201 SER A C 1
ATOM 3491 O O . SER A 1 202 ? 3.713 -9.427 -2.949 1.00 17.06 201 SER A O 1
ATOM 3499 N N . LYS A 1 203 ? 1.559 -9.838 -2.455 1.00 15.47 202 LYS A N 1
ATOM 3500 C CA . LYS A 1 203 ? 1.297 -10.455 -3.754 1.00 15.19 202 LYS A CA 1
ATOM 3501 C C . LYS A 1 203 ? 1.715 -9.571 -4.926 1.00 15.33 202 LYS A C 1
ATOM 3502 O O . LYS A 1 203 ? 2.188 -10.075 -5.954 1.00 15.96 202 LYS A O 1
ATOM 3521 N N . PHE A 1 204 ? 1.517 -8.261 -4.817 1.00 15.78 203 PHE A N 1
ATOM 3522 C CA . PHE A 1 204 ? 1.750 -7.346 -5.926 1.00 16.06 203 PHE A CA 1
ATOM 3523 C C . PHE A 1 204 ? 3.019 -6.521 -5.759 1.00 18.40 203 PHE A C 1
ATOM 3524 O O . PHE A 1 204 ? 3.171 -5.481 -6.405 1.00 20.69 203 PHE A O 1
ATOM 3541 N N . ILE A 1 205 ? 3.952 -6.999 -4.946 1.00 19.46 204 ILE A N 1
ATOM 3542 C CA . ILE A 1 205 ? 5.207 -6.311 -4.669 1.00 22.55 204 ILE A CA 1
ATOM 3543 C C . ILE A 1 205 ? 6.340 -7.120 -5.279 1.00 25.51 204 ILE A C 1
ATOM 3544 O O . ILE A 1 205 ? 6.418 -8.339 -5.088 1.00 24.40 204 ILE A O 1
ATOM 3560 N N . ASP A 1 206 ? 7.213 -6.436 -6.015 1.00 29.09 205 ASP A N 1
ATOM 3561 C CA . ASP A 1 206 ? 8.452 -7.017 -6.532 1.00 33.90 205 ASP A CA 1
ATOM 3562 C C . ASP A 1 206 ? 9.504 -6.836 -5.443 1.00 37.19 205 ASP A C 1
ATOM 3563 O O . ASP A 1 206 ? 10.288 -5.889 -5.440 1.00 37.39 205 ASP A O 1
ATOM 3572 N N . ALA A 1 207 ? 9.487 -7.752 -4.478 1.00 40.68 206 ALA A N 1
ATOM 3573 C CA . ALA A 1 207 ? 10.317 -7.621 -3.282 1.00 44.01 206 ALA A CA 1
ATOM 3574 C C . ALA A 1 207 ? 11.805 -7.596 -3.614 1.00 46.37 206 ALA A C 1
ATOM 3575 O O . ALA A 1 207 ? 12.626 -7.173 -2.799 1.00 46.93 206 ALA A O 1
#

Foldseek 3Di:
DLVVVLVVVCVVFQPDDDDQVVLLVVLVVVLVPDDLVVLLVSLVVQCPDPRVSSVLSSLSNLLVNVVPVVSVVCLLPPLLPDPDVVSLQSSLQSVLSNCVVVDVVVCVVVLLDQCPDPRLSSNQSSLQSCPLVLVGPPCVVVVVVVLVSLVVCLVPPDPSSLVSSLQSLLRVCVVCVVVSQVVLVPDDPPDPSNVSSCVSNPPNHPD

Solvent-accessible surface area: 10967 Å² total; per-residue (Å²): 110,41,160,128,56,14,55,166,0,48,165,67,7,49,156,32,128,138,44,56,143,106,1,59,105,69,0,62,67,17,62,157,80,64,97,23,104,92,0,41,134,3,0,74,64,0,19,132,10,134,25,54,10,0,34,3,0,0,0,7,0,0,0,16,10,2,192,40,159,135,2,13,82,46,0,50,54,67,0,0,138,13,149,29,151,50,0,8,52,1,0,3,77,2,0,24,41,13,0,141,103,76,25,14,136,156,0,26,92,41,0,36,77,0,7,156,21,118,37,59,52,0,24,23,2,0,0,40,10,0,72,71,0,2,69,39,78,43,0,96,112,56,19,81,48,0,2,114,19,0,3,94,16,47,86,15,128,12,88,70,0,10,106,4,0,0,38,0,0,61,16,0,1,125,137,44,59,108,46,0,80,110,40,7,174,119,23,156,73,136,31,152,43,4,41,43,0,50,145,45,0,22,132,97,20,123,110

B-factor: mean 20.41, std 11.37, range [7.52, 79.62]